Protein AF-A0A7C5EBU0-F1 (afdb_monomer_lite)

Foldseek 3Di:
DDDDPDDPDDLPNPDDDDDPPDDDQQRLLVVQLVSLVVVLVVLVVVLVVLVVVCVVVVDPVSVVVSVLCVQVSVLSSVLSVQLSVCSNVLFDFLFCLLVLLLLVLQQAPDWDDPFPQKIWDWDDDPLEIETRIAGADQHWDQGQVLVVCLVDVVVDVAQAEEEEGEDEDDPPDDQLDKDKDWADDAPDDCVSSCSNRVSCVVNVHTYMYIYGYFFPSRRSHHPADSSSVSSVVSNVVVSVCCVVRHDRVHYYYYYRGGTNRQDHNHNVSNDDDGHHDDDDDDPDDRGPDDPVD

Secondary structure (DSSP, 8-state):
-------S-SSTT--PPPPTT--SHHHHHHHHHHHHHHHHHHHHHHHHHHHHHHHHHT-HHHHHHHHHHHHHHHHHHHHHHHHHHHHHTT--BGGGHHHHHHHHHH--S-EEEEETTEEEEEEEETTEEEEEEEE--SSS----HHHHHHHHHHHS-EEEEEEEEEEEPPTTSPTT-EEEEES----S-HHHHHHHHHHHHHHT--EEEEEEEE-HHHHHSBPPHHHHHHHHHHHHHHHHHHHHH--TT-EEEEEE-S--TT--SSTTTS----PPPPP--TT----S--TT-

Sequence (293 aa):
GPRVRVREKGAGGVVGGPSPRADGEPAANLEMVLEGAIANHTLYRLARHYYLLAEKTKSYQLVMILQMQLPFLREYARAFAEATKTFAEGKPIGDGVGPLTAALLANTDRWREEVEDTVYAEVEFEGRKLLVIKAKGPGGRVGKPGELIRRLARKRKVSRIIMIDAAAKLEGERSGEVIEGVGAAIGGPPVDKYKIEEIATELGIPLDAVIVKESLVESITRMHRKIAEGARNAVEVVRRAILERTKPGDTVIVAGIGNTIGIGQRPDEIPKEFPPPPAPRKGAIESAALPIG

Radius of gyration: 20.36 Å; chains: 1; bounding box: 50×56×60 Å

Structure (mmCIF, N/CA/C/O backbone):
data_AF-A0A7C5EBU0-F1
#
_entry.id   AF-A0A7C5EBU0-F1
#
loop_
_atom_site.group_PDB
_atom_site.id
_atom_site.type_symbol
_atom_site.label_atom_id
_atom_site.label_alt_id
_atom_site.label_comp_id
_atom_site.label_asym_id
_atom_site.label_entity_id
_atom_site.label_seq_id
_atom_site.pdbx_PDB_ins_code
_atom_site.Cartn_x
_atom_site.Cartn_y
_atom_site.Cartn_z
_atom_site.occupancy
_atom_site.B_iso_or_equiv
_atom_site.auth_seq_id
_atom_site.auth_comp_id
_atom_site.auth_asym_id
_atom_site.auth_atom_id
_atom_site.pdbx_PDB_model_num
ATOM 1 N N . GLY A 1 1 ? 6.401 38.348 -16.972 1.00 23.86 1 GLY A N 1
ATOM 2 C CA . GLY A 1 1 ? 6.092 37.883 -18.342 1.00 23.86 1 GLY A CA 1
ATOM 3 C C . GLY A 1 1 ? 5.886 36.378 -18.310 1.00 23.86 1 GLY A C 1
ATOM 4 O O . GLY A 1 1 ? 6.551 35.743 -17.506 1.00 23.86 1 GLY A O 1
ATOM 5 N N . PRO A 1 2 ? 4.921 35.818 -19.047 1.00 28.92 2 PRO A N 1
ATOM 6 C CA . PRO A 1 2 ? 4.261 34.552 -18.710 1.00 28.92 2 PRO A CA 1
ATOM 7 C C . PRO A 1 2 ? 5.025 33.284 -19.157 1.00 28.92 2 PRO A C 1
ATOM 9 O O . PRO A 1 2 ? 5.712 33.318 -20.170 1.00 28.92 2 PRO A O 1
ATOM 12 N N . ARG A 1 3 ? 4.745 32.158 -18.461 1.00 20.80 3 ARG A N 1
ATOM 13 C CA . ARG A 1 3 ? 5.071 30.731 -18.762 1.00 20.80 3 ARG A CA 1
ATOM 14 C C . ARG A 1 3 ? 6.545 30.356 -18.505 1.00 20.80 3 ARG A C 1
ATOM 16 O O . ARG A 1 3 ? 7.442 31.025 -18.977 1.00 20.80 3 ARG A O 1
ATOM 23 N N . VAL A 1 4 ? 6.882 29.323 -17.724 1.00 23.70 4 VAL A N 1
ATOM 24 C CA . VAL A 1 4 ? 6.480 27.909 -17.849 1.00 23.70 4 VAL A CA 1
ATOM 25 C C . VAL A 1 4 ? 6.470 27.237 -16.458 1.00 23.70 4 VAL A C 1
ATOM 27 O O . VAL A 1 4 ? 7.520 26.967 -15.888 1.00 23.70 4 VAL A O 1
ATOM 30 N N . ARG A 1 5 ? 5.279 26.927 -15.918 1.00 23.12 5 ARG A N 1
ATOM 31 C CA . ARG A 1 5 ? 5.088 25.903 -14.870 1.00 23.12 5 ARG A CA 1
ATOM 32 C C . ARG A 1 5 ? 4.866 24.566 -15.570 1.00 23.12 5 ARG A C 1
ATOM 34 O O . ARG A 1 5 ? 3.749 24.278 -15.988 1.00 23.12 5 ARG A O 1
ATOM 41 N N . VAL A 1 6 ? 5.918 23.774 -15.748 1.00 26.36 6 VAL A N 1
ATOM 42 C CA . VAL A 1 6 ? 5.812 22.391 -16.234 1.00 26.36 6 VAL A CA 1
ATOM 43 C C . VAL A 1 6 ? 6.881 21.562 -15.533 1.00 26.36 6 VAL A C 1
ATOM 45 O O . VAL A 1 6 ? 8.018 21.562 -15.987 1.00 26.36 6 VAL A O 1
ATOM 48 N N . ARG A 1 7 ? 6.511 20.882 -14.437 1.00 22.64 7 ARG A N 1
ATOM 49 C CA . ARG A 1 7 ? 6.966 19.522 -14.052 1.00 22.64 7 ARG A CA 1
ATOM 50 C C . ARG A 1 7 ? 6.497 19.114 -12.638 1.00 22.64 7 ARG A C 1
ATOM 52 O O . ARG A 1 7 ? 7.239 18.526 -11.877 1.00 22.64 7 ARG A O 1
ATOM 59 N N . GLU A 1 8 ? 5.227 19.358 -12.316 1.00 24.62 8 GLU A N 1
ATOM 60 C CA . GLU A 1 8 ? 4.523 18.728 -11.173 1.00 24.62 8 GLU A CA 1
ATOM 61 C C . GLU A 1 8 ? 3.426 17.759 -11.662 1.00 24.62 8 GLU A C 1
ATOM 63 O O . GLU A 1 8 ? 2.434 17.501 -10.995 1.00 24.62 8 GLU A O 1
ATOM 68 N N . LYS A 1 9 ? 3.578 17.220 -12.878 1.00 25.55 9 LYS A N 1
ATOM 69 C CA . LYS A 1 9 ? 2.625 16.286 -13.502 1.00 25.55 9 LYS A CA 1
ATOM 70 C C . LYS A 1 9 ? 3.310 14.983 -13.916 1.00 25.55 9 LYS A C 1
ATOM 72 O O . LYS A 1 9 ? 3.293 14.611 -15.086 1.00 25.55 9 LYS A O 1
ATOM 77 N N . GLY A 1 10 ? 3.963 14.323 -12.963 1.00 22.59 10 GLY A N 1
ATOM 78 C CA . GLY A 1 10 ? 4.347 12.919 -13.095 1.00 22.59 10 GLY A CA 1
ATOM 79 C C . GLY A 1 10 ? 3.182 12.050 -12.627 1.00 22.59 10 GLY A C 1
ATOM 80 O O . GLY A 1 10 ? 2.769 12.169 -11.482 1.00 22.59 10 GLY A O 1
ATOM 81 N N . ALA A 1 11 ? 2.629 11.239 -13.528 1.00 28.72 11 ALA A N 1
ATOM 82 C CA . ALA A 1 11 ? 1.525 10.287 -13.335 1.00 28.72 11 ALA A CA 1
ATOM 83 C C . ALA A 1 11 ? 0.117 10.852 -13.020 1.00 28.72 11 ALA A C 1
ATOM 85 O O . ALA A 1 11 ? -0.820 10.468 -13.703 1.00 28.72 11 ALA A O 1
ATOM 86 N N . GLY A 1 12 ? -0.065 11.818 -12.114 1.00 25.34 12 GLY A N 1
ATOM 87 C CA . GLY A 1 12 ? -1.412 12.255 -11.674 1.00 25.34 12 GLY A CA 1
ATOM 88 C C . GLY A 1 12 ? -2.123 13.328 -12.522 1.00 25.34 12 GLY A C 1
ATOM 89 O O . GLY A 1 12 ? -3.057 13.967 -12.048 1.00 25.34 12 GLY A O 1
ATOM 90 N N . GLY A 1 13 ? -1.643 13.635 -13.733 1.00 23.48 13 GLY A N 1
ATOM 91 C CA . GLY A 1 13 ? -2.004 14.877 -14.440 1.00 23.48 13 GLY A CA 1
ATOM 92 C C . GLY A 1 13 ? -2.578 14.745 -15.852 1.00 23.48 13 GLY A C 1
ATOM 93 O O . GLY A 1 13 ? -2.741 15.783 -16.506 1.00 23.48 13 GLY A O 1
ATOM 94 N N . VAL A 1 14 ? -2.831 13.523 -16.334 1.00 27.08 14 VAL A N 1
ATOM 95 C CA . VAL A 1 14 ? -3.278 13.235 -17.713 1.00 27.08 14 VAL A CA 1
ATOM 96 C C . VAL A 1 14 ? -4.530 12.351 -17.712 1.00 27.08 14 VAL A C 1
ATOM 98 O O . VAL A 1 14 ? -4.579 11.345 -18.401 1.00 27.08 14 VAL A O 1
ATOM 101 N N . VAL A 1 15 ? -5.561 12.728 -16.959 1.00 32.25 15 VAL A N 1
ATOM 102 C CA . VAL A 1 15 ? -6.919 12.218 -17.189 1.00 32.25 15 VAL A CA 1
ATOM 103 C C . VAL A 1 15 ? -7.864 13.413 -17.080 1.00 32.25 15 VAL A C 1
ATOM 105 O O . VAL A 1 15 ? -8.168 13.908 -15.999 1.00 32.25 15 VAL A O 1
ATOM 108 N N . GLY A 1 16 ? -8.246 13.968 -18.233 1.00 27.83 16 GLY A N 1
ATOM 109 C CA . GLY A 1 16 ? -9.514 14.688 -18.317 1.00 27.83 16 GLY A CA 1
ATOM 110 C C . GLY A 1 16 ? -10.616 13.668 -18.053 1.00 27.83 16 GLY A C 1
ATOM 111 O O . GLY A 1 16 ? -10.507 12.552 -18.555 1.00 27.83 16 GLY A O 1
ATOM 112 N N . GLY A 1 17 ? -11.585 14.043 -17.215 1.00 26.97 17 GLY A N 1
ATOM 113 C CA . GLY A 1 17 ? -12.530 13.142 -16.550 1.00 26.97 17 GLY A CA 1
ATOM 114 C C . GLY A 1 17 ? -13.234 12.106 -17.440 1.00 26.97 17 GLY A C 1
ATOM 115 O O . GLY A 1 17 ? -13.275 12.247 -18.666 1.00 26.97 17 GLY A O 1
ATOM 116 N N . PRO A 1 18 ? -13.788 11.051 -16.817 1.00 37.19 18 P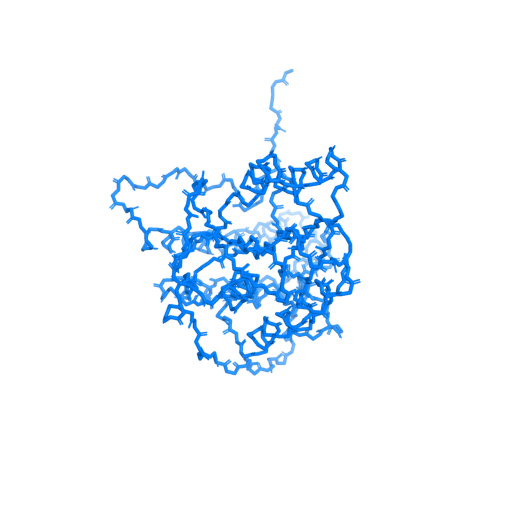RO A N 1
ATOM 117 C CA . PRO A 1 18 ? -14.292 9.883 -17.520 1.00 37.19 18 PRO A CA 1
ATOM 118 C C . PRO A 1 18 ? -15.430 10.213 -18.490 1.00 37.19 18 PRO A C 1
ATOM 120 O O . PRO A 1 18 ? -16.194 11.167 -18.332 1.00 37.19 18 PRO A O 1
ATOM 123 N N . SER A 1 19 ? -15.538 9.359 -19.508 1.00 32.09 19 SER A N 1
ATOM 124 C CA . SER A 1 19 ? -16.707 9.251 -20.378 1.00 32.09 19 SER A CA 1
ATOM 125 C C . SER A 1 19 ? -17.992 9.150 -19.529 1.00 32.09 19 SER A C 1
ATOM 127 O O . SER A 1 19 ? -18.025 8.309 -18.631 1.00 32.09 19 SER A O 1
ATOM 129 N N . PRO A 1 20 ? -19.067 9.914 -19.818 1.00 34.38 20 PRO A N 1
ATOM 130 C CA . PRO A 1 20 ? -20.297 9.997 -19.005 1.00 34.38 20 PRO A CA 1
ATOM 131 C C . PRO A 1 20 ? -21.141 8.710 -18.851 1.00 34.38 20 PRO A C 1
ATOM 133 O O . PRO A 1 20 ? -22.323 8.803 -18.534 1.00 34.38 20 PRO A O 1
ATOM 136 N N . ARG A 1 21 ? -20.616 7.522 -19.182 1.00 34.62 21 ARG A N 1
ATOM 137 C CA . ARG A 1 21 ? -21.394 6.270 -19.299 1.00 34.62 21 ARG A CA 1
ATOM 138 C C . ARG A 1 21 ? -20.832 5.063 -18.551 1.00 34.62 21 ARG A C 1
ATOM 140 O O . ARG A 1 21 ? -21.420 3.990 -18.651 1.00 34.62 21 ARG A O 1
ATOM 147 N N . ALA A 1 22 ? -19.716 5.199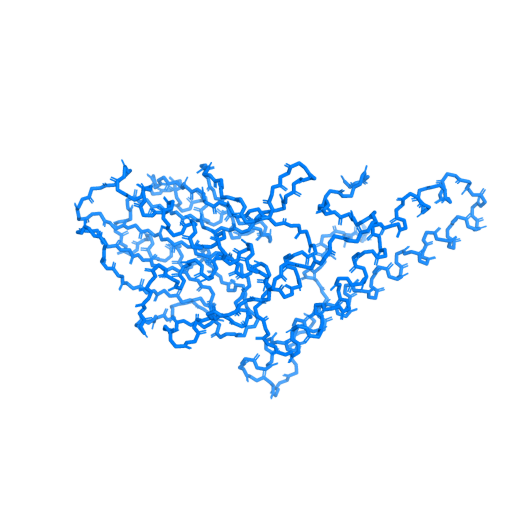 -17.846 1.00 42.59 22 ALA A N 1
ATOM 148 C CA . ALA A 1 22 ? -19.153 4.104 -17.070 1.00 42.59 22 ALA A CA 1
ATOM 149 C C . ALA A 1 22 ? -19.164 4.513 -15.594 1.00 42.59 22 ALA A C 1
ATOM 151 O O . ALA A 1 22 ? -18.249 5.184 -15.137 1.00 42.59 22 ALA A O 1
ATOM 152 N N . ASP A 1 23 ? -20.215 4.125 -14.876 1.00 61.00 23 ASP A N 1
ATOM 153 C CA . ASP A 1 23 ? -20.274 4.211 -13.417 1.00 61.00 23 ASP A CA 1
ATOM 154 C C . ASP A 1 23 ? -19.981 2.820 -12.824 1.00 61.00 23 ASP A C 1
ATOM 156 O O . ASP A 1 23 ? -20.389 1.796 -13.382 1.00 61.00 23 ASP A O 1
ATOM 160 N N . GLY A 1 24 ? -19.278 2.764 -11.688 1.00 81.81 24 GLY A N 1
ATOM 161 C CA . GLY A 1 24 ? -19.028 1.525 -10.931 1.00 81.81 24 GLY A CA 1
ATOM 162 C C . GLY A 1 24 ? -17.663 0.859 -11.164 1.00 81.81 24 GLY A C 1
ATOM 163 O O . GLY A 1 24 ? -16.738 1.452 -11.713 1.00 81.81 24 GLY A O 1
ATOM 164 N N . GLU A 1 25 ? -17.519 -0.390 -10.705 1.00 86.94 25 GLU A N 1
ATOM 165 C CA . GLU A 1 25 ? -16.234 -1.119 -10.687 1.00 86.94 25 GLU A CA 1
ATOM 166 C C . GLU A 1 25 ? -15.554 -1.261 -12.068 1.00 86.94 25 GLU A C 1
ATOM 168 O O . GLU A 1 25 ? -14.342 -1.052 -12.149 1.00 86.94 25 GLU A O 1
ATOM 173 N N . PRO A 1 26 ? -16.273 -1.552 -13.177 1.00 88.00 26 PRO A N 1
ATOM 174 C CA . PRO A 1 26 ? -15.648 -1.653 -14.499 1.00 88.00 26 PRO A CA 1
ATOM 175 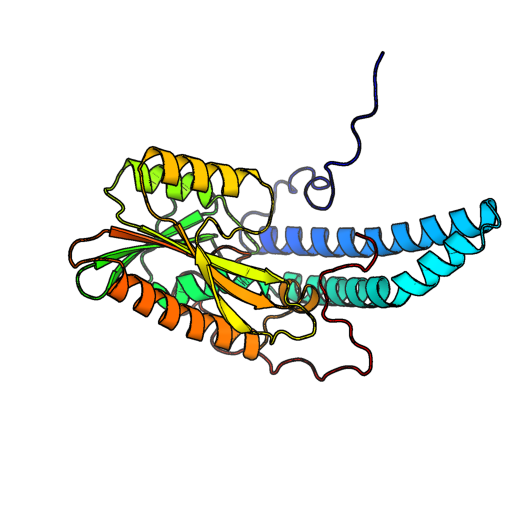C C . PRO A 1 26 ? -15.049 -0.331 -14.990 1.00 88.00 26 PRO A C 1
ATOM 177 O O . PRO A 1 26 ? -14.054 -0.340 -15.712 1.00 88.00 26 PRO A O 1
ATOM 180 N N . ALA A 1 27 ? -15.642 0.799 -14.601 1.00 87.38 27 ALA A N 1
ATOM 181 C CA . ALA A 1 27 ? -15.150 2.123 -14.959 1.00 87.38 27 ALA A CA 1
ATOM 182 C C . ALA A 1 27 ? -13.832 2.439 -14.250 1.00 87.38 27 ALA A C 1
ATOM 184 O O . ALA A 1 27 ? -12.868 2.834 -14.902 1.00 87.38 27 ALA A O 1
ATOM 185 N N . ALA A 1 28 ? -13.782 2.174 -12.940 1.00 87.81 28 ALA A N 1
ATOM 186 C CA . ALA A 1 28 ? -12.578 2.328 -12.130 1.00 87.81 28 ALA A CA 1
ATOM 187 C C . ALA A 1 28 ? -11.428 1.454 -12.664 1.00 87.81 28 ALA A C 1
ATOM 189 O O . ALA A 1 28 ? -10.294 1.904 -12.811 1.00 87.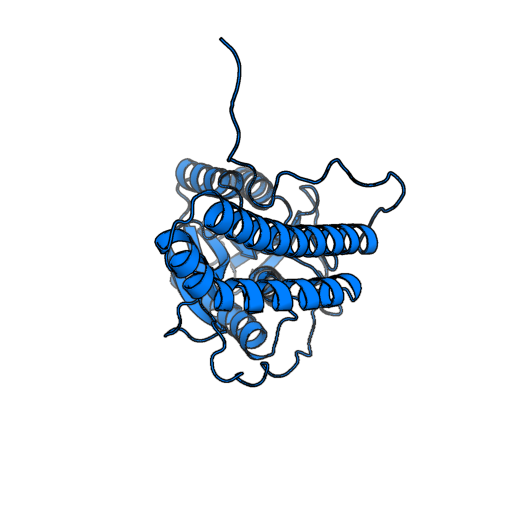81 28 ALA A O 1
ATOM 190 N N . ASN A 1 29 ? -11.727 0.212 -13.057 1.00 91.25 29 ASN A N 1
ATOM 191 C CA . ASN A 1 29 ? -10.721 -0.671 -13.647 1.00 91.25 29 ASN A CA 1
ATOM 192 C C . ASN A 1 29 ? -10.253 -0.182 -15.027 1.00 91.25 29 ASN A C 1
ATOM 194 O O . ASN A 1 29 ? -9.066 -0.266 -15.336 1.00 91.25 29 ASN A O 1
ATOM 198 N N . LEU A 1 30 ? -11.157 0.347 -15.860 1.00 91.12 30 LEU A N 1
ATOM 199 C CA . LEU A 1 30 ? -10.801 0.908 -17.166 1.00 91.12 30 LEU A CA 1
ATOM 200 C C . LEU A 1 30 ? -9.886 2.132 -17.033 1.00 91.12 30 LEU A C 1
ATOM 202 O O . LEU A 1 30 ? -8.954 2.276 -17.826 1.00 91.12 30 LEU A O 1
ATOM 206 N N . GLU A 1 31 ? -10.119 2.984 -16.036 1.00 89.06 31 GLU A N 1
ATOM 207 C CA . GLU A 1 31 ? -9.237 4.110 -15.719 1.00 89.06 31 GLU A CA 1
ATOM 208 C C . GLU A 1 31 ? -7.813 3.622 -15.428 1.00 89.06 31 GLU A C 1
ATOM 210 O O . GLU A 1 31 ? -6.872 4.062 -16.088 1.00 89.06 31 GLU A O 1
ATOM 215 N N . MET A 1 32 ? -7.659 2.601 -14.580 1.00 90.56 32 MET A N 1
ATOM 216 C CA . MET A 1 32 ? -6.351 1.991 -14.320 1.00 90.56 32 MET A CA 1
ATOM 217 C C . MET A 1 32 ? -5.699 1.390 -15.575 1.00 90.56 32 MET A C 1
ATOM 219 O O . MET A 1 32 ? -4.488 1.519 -15.776 1.00 90.56 32 MET A O 1
ATOM 223 N N . VAL A 1 33 ? -6.472 0.738 -16.455 1.00 93.50 33 VAL A N 1
ATOM 224 C CA . VAL A 1 33 ? -5.954 0.225 -17.740 1.00 93.50 33 VAL A CA 1
ATOM 225 C C . VAL A 1 33 ? -5.389 1.368 -18.586 1.00 93.50 33 VAL A C 1
ATOM 227 O O . VAL A 1 33 ? -4.300 1.236 -19.154 1.00 93.50 33 VAL A O 1
ATOM 230 N N . LEU A 1 34 ? -6.101 2.495 -18.666 1.00 92.62 34 LEU A N 1
ATOM 231 C CA . LEU A 1 34 ? -5.643 3.677 -19.394 1.00 92.62 34 LEU A CA 1
ATOM 232 C C . LEU A 1 34 ? -4.385 4.272 -18.756 1.00 92.62 34 LEU A C 1
ATOM 234 O O . LEU A 1 34 ? -3.430 4.565 -19.477 1.00 92.62 34 LEU A O 1
ATOM 238 N N . GLU A 1 35 ? -4.337 4.387 -17.429 1.00 89.12 35 GLU A N 1
ATOM 239 C CA . GLU A 1 35 ? -3.157 4.858 -16.699 1.00 89.12 35 GLU A CA 1
ATOM 240 C C . GLU A 1 35 ? -1.928 3.986 -16.976 1.00 89.12 35 GLU A C 1
ATOM 242 O O . GLU A 1 35 ? -0.872 4.503 -17.353 1.00 89.12 35 GLU A O 1
ATOM 247 N N . GLY A 1 36 ? -2.067 2.659 -16.890 1.00 90.06 36 GLY A N 1
ATOM 248 C CA . GLY A 1 36 ? -0.989 1.719 -17.198 1.00 90.06 36 GLY A CA 1
ATOM 249 C C . GLY A 1 36 ? -0.514 1.821 -18.652 1.00 90.06 36 GLY A C 1
ATOM 250 O O . GLY A 1 36 ? 0.692 1.813 -18.923 1.00 90.06 36 GLY A O 1
ATOM 251 N N . ALA A 1 37 ? -1.438 1.985 -19.604 1.00 92.19 37 ALA A N 1
ATOM 252 C CA . ALA A 1 37 ? -1.105 2.163 -21.017 1.00 92.19 37 ALA A CA 1
ATOM 253 C C . ALA A 1 37 ? -0.369 3.491 -21.277 1.00 92.19 37 ALA A C 1
ATOM 255 O O . ALA A 1 37 ? 0.627 3.518 -22.009 1.00 92.19 37 ALA A O 1
ATOM 256 N N . ILE A 1 38 ? -0.815 4.585 -20.652 1.00 92.25 38 ILE A N 1
ATOM 257 C CA . ILE A 1 38 ? -0.176 5.905 -20.736 1.00 92.25 38 ILE A CA 1
ATOM 258 C C . ILE A 1 38 ? 1.219 5.869 -20.107 1.00 92.25 38 ILE A C 1
ATOM 260 O O . ILE A 1 38 ? 2.166 6.404 -20.696 1.00 92.25 38 ILE A O 1
ATOM 264 N N . ALA A 1 39 ? 1.377 5.223 -18.950 1.00 89.19 39 ALA A N 1
ATOM 265 C CA . ALA A 1 39 ? 2.666 5.052 -18.289 1.00 89.19 39 ALA A CA 1
ATOM 266 C C . ALA A 1 39 ? 3.645 4.282 -19.188 1.00 89.19 39 ALA A C 1
ATOM 268 O O . ALA A 1 39 ? 4.750 4.762 -19.459 1.00 89.19 39 ALA A O 1
ATOM 269 N N . ASN A 1 40 ? 3.209 3.158 -19.766 1.00 89.56 40 ASN A N 1
ATOM 270 C CA . ASN A 1 40 ? 4.026 2.377 -20.694 1.00 89.56 40 ASN A CA 1
ATOM 271 C C . ASN A 1 40 ? 4.409 3.177 -21.956 1.00 89.56 40 ASN A C 1
ATOM 273 O O . ASN A 1 40 ? 5.569 3.198 -22.378 1.00 89.56 40 ASN A O 1
ATOM 277 N N . HIS A 1 41 ? 3.458 3.911 -22.542 1.00 91.62 41 HIS A N 1
ATOM 278 C CA . HIS A 1 41 ? 3.736 4.778 -23.688 1.00 91.62 41 HIS A CA 1
ATOM 279 C C . HIS A 1 41 ? 4.712 5.914 -23.334 1.00 91.62 41 HIS A C 1
ATOM 281 O O . HIS A 1 41 ? 5.556 6.301 -24.148 1.00 91.62 41 HIS A O 1
ATOM 287 N N . THR A 1 42 ? 4.643 6.429 -22.107 1.00 90.38 42 THR A N 1
ATOM 288 C CA . THR A 1 42 ? 5.568 7.450 -21.604 1.00 90.38 42 THR A CA 1
ATOM 289 C C . THR A 1 42 ? 6.995 6.913 -21.514 1.00 90.38 42 THR A C 1
ATOM 291 O O . THR A 1 42 ? 7.915 7.612 -21.942 1.00 90.38 42 THR A O 1
ATOM 294 N N . LEU A 1 43 ? 7.193 5.664 -21.073 1.00 89.31 43 LEU A N 1
ATOM 295 C CA . LEU A 1 43 ? 8.512 5.015 -21.076 1.00 89.31 43 LEU A CA 1
ATOM 296 C C . LEU A 1 43 ? 9.096 4.917 -22.491 1.00 89.31 43 LEU A C 1
ATOM 298 O O . LEU A 1 43 ? 10.254 5.279 -22.710 1.00 89.31 43 LEU A O 1
ATOM 302 N N . TYR A 1 44 ? 8.283 4.514 -23.474 1.00 90.88 44 TYR A N 1
ATOM 303 C CA . TYR A 1 44 ? 8.690 4.509 -24.884 1.00 90.88 44 TYR A CA 1
ATOM 304 C C . TYR A 1 44 ? 9.104 5.908 -25.364 1.00 90.88 44 TYR A C 1
ATOM 306 O O . TYR A 1 44 ? 10.168 6.076 -25.969 1.00 90.88 44 TYR A O 1
ATOM 314 N N . ARG A 1 45 ? 8.288 6.931 -25.075 1.00 93.31 45 ARG A N 1
ATOM 315 C CA . ARG A 1 45 ? 8.586 8.319 -25.457 1.00 93.31 45 ARG A CA 1
ATOM 316 C C . ARG A 1 45 ? 9.882 8.814 -24.824 1.00 93.31 45 ARG A C 1
ATOM 318 O O . ARG A 1 45 ? 10.642 9.499 -25.505 1.00 93.31 45 ARG A O 1
ATOM 325 N N . LEU A 1 46 ? 10.139 8.463 -23.564 1.00 90.25 46 LEU A N 1
ATOM 326 C CA . LEU A 1 46 ? 11.348 8.844 -22.839 1.00 90.25 46 LEU A CA 1
ATOM 327 C C . LEU A 1 46 ? 12.595 8.196 -23.452 1.00 90.25 46 LEU A C 1
ATOM 329 O O . LEU A 1 46 ? 13.550 8.901 -23.777 1.00 90.25 46 LEU A O 1
ATOM 333 N N . ALA A 1 47 ? 12.559 6.882 -23.693 1.00 90.81 47 ALA A N 1
ATOM 334 C CA . ALA A 1 47 ? 13.655 6.159 -24.337 1.00 90.81 47 ALA A CA 1
ATOM 335 C C . ALA A 1 47 ? 13.963 6.730 -25.732 1.00 90.81 47 ALA A C 1
ATOM 337 O O . ALA A 1 47 ? 15.114 7.035 -26.052 1.00 90.81 47 ALA A O 1
ATOM 338 N N . ARG A 1 48 ? 12.920 6.958 -26.544 1.00 93.50 48 ARG A N 1
ATOM 339 C CA . ARG A 1 48 ? 13.055 7.563 -27.876 1.00 93.50 48 ARG A CA 1
ATOM 340 C C . ARG A 1 48 ? 13.601 8.988 -27.809 1.00 93.50 48 ARG A C 1
ATOM 342 O O . ARG A 1 48 ? 14.417 9.362 -28.647 1.00 93.50 48 ARG A O 1
ATOM 349 N N . HIS A 1 49 ? 13.154 9.788 -26.842 1.00 92.50 49 HIS A N 1
ATOM 350 C CA . HIS A 1 49 ? 13.630 11.156 -26.661 1.00 92.50 49 HIS A CA 1
ATOM 351 C C . HIS A 1 49 ? 15.139 11.192 -26.405 1.00 92.50 49 HIS A C 1
ATOM 353 O O . HIS A 1 49 ? 15.847 11.889 -27.130 1.00 92.50 49 HIS A O 1
ATOM 359 N N . TYR A 1 50 ? 15.631 10.417 -25.434 1.00 90.81 50 TYR A N 1
ATOM 360 C CA . TYR A 1 50 ? 17.059 10.385 -25.115 1.00 90.81 50 TYR A CA 1
ATOM 361 C C . TYR A 1 50 ? 17.904 9.815 -26.252 1.00 90.81 50 TYR A C 1
ATOM 363 O O . TYR A 1 50 ? 18.978 10.346 -26.521 1.00 90.81 50 TYR A O 1
ATOM 371 N N . TYR A 1 51 ? 17.399 8.810 -26.971 1.00 93.25 51 TYR A N 1
ATOM 372 C CA . TYR A 1 51 ? 18.061 8.287 -28.166 1.00 93.25 51 TYR A CA 1
ATOM 373 C C . TYR A 1 51 ? 18.264 9.375 -29.234 1.00 93.25 51 TYR A C 1
ATOM 375 O O . TYR A 1 51 ? 19.391 9.639 -29.650 1.00 93.25 51 TYR A O 1
ATOM 383 N N . LEU A 1 52 ? 17.188 10.069 -29.622 1.00 95.81 52 LEU A N 1
ATOM 384 C CA . LEU A 1 52 ? 17.254 11.136 -30.627 1.00 95.81 52 LEU A CA 1
ATOM 385 C C . LEU A 1 52 ? 18.090 12.332 -30.147 1.00 95.81 52 LEU A C 1
ATOM 387 O O . LEU A 1 52 ? 18.759 12.986 -30.946 1.00 95.81 52 LEU A O 1
ATOM 391 N N . LEU A 1 53 ? 18.050 12.645 -28.848 1.00 95.00 53 LEU A N 1
ATOM 392 C CA . LEU A 1 53 ? 18.857 13.713 -28.261 1.00 95.00 53 LEU A CA 1
ATOM 393 C C . LEU A 1 53 ? 20.353 13.381 -28.323 1.00 95.00 53 LEU A C 1
ATOM 395 O O . LEU A 1 53 ? 21.152 14.242 -28.700 1.00 95.00 53 LEU A O 1
ATOM 399 N N . ALA A 1 54 ? 20.726 12.139 -28.011 1.00 94.69 54 ALA A N 1
ATOM 400 C CA . ALA A 1 54 ? 22.099 11.659 -28.120 1.00 94.69 54 ALA A CA 1
ATOM 401 C C . ALA A 1 54 ? 22.592 11.699 -29.575 1.00 94.69 54 ALA A C 1
ATOM 403 O O . ALA A 1 54 ? 23.696 12.168 -29.847 1.00 94.69 54 ALA A O 1
ATOM 404 N N . GLU A 1 55 ? 21.746 11.297 -30.528 1.00 94.44 55 GLU A N 1
ATOM 405 C CA . GLU A 1 55 ? 22.078 11.310 -31.955 1.00 94.44 55 GLU A CA 1
ATOM 406 C C . GLU A 1 55 ? 22.302 12.728 -32.504 1.00 94.44 55 GLU A C 1
ATOM 408 O O . GLU A 1 55 ? 23.232 12.946 -33.287 1.00 94.44 55 GLU A O 1
ATOM 413 N N . LYS A 1 56 ? 21.470 13.694 -32.091 1.00 96.81 56 LYS A N 1
ATOM 414 C CA . LYS A 1 56 ? 21.561 15.097 -32.529 1.00 96.81 56 LYS A CA 1
ATOM 415 C C . LYS A 1 56 ? 22.755 15.825 -31.934 1.00 96.81 56 LYS A C 1
ATOM 417 O O . LYS A 1 56 ? 23.419 16.579 -32.633 1.00 96.81 56 LYS A O 1
ATOM 422 N N . THR A 1 57 ? 23.013 15.615 -30.647 1.00 96.44 57 THR A N 1
ATOM 423 C CA . THR A 1 57 ? 24.125 16.274 -29.944 1.00 96.44 57 THR A CA 1
ATOM 424 C C . THR A 1 57 ? 25.458 15.566 -30.159 1.00 96.44 57 THR A C 1
ATOM 426 O O . THR A 1 57 ? 26.492 16.111 -29.788 1.00 96.44 57 THR A O 1
ATOM 429 N N . LYS A 1 58 ? 25.440 14.347 -30.722 1.00 94.75 58 LYS A N 1
ATOM 430 C CA . LYS A 1 58 ? 26.598 13.443 -30.791 1.00 94.75 58 LYS A CA 1
ATOM 431 C C . LYS A 1 58 ? 27.247 13.228 -29.412 1.00 94.75 58 LYS A C 1
ATOM 433 O O . LYS A 1 58 ? 28.437 12.944 -29.320 1.00 94.75 58 LYS A O 1
ATOM 438 N N . SER A 1 59 ? 26.466 13.355 -28.332 1.00 94.94 59 SER A N 1
ATOM 439 C CA . SER A 1 59 ? 26.950 13.188 -26.962 1.00 94.94 59 SER A CA 1
ATOM 440 C C . SER A 1 59 ? 27.005 11.712 -26.592 1.00 94.94 59 SER A C 1
ATOM 442 O O . SER A 1 59 ? 25.981 11.055 -26.393 1.00 94.94 59 SER A O 1
ATOM 444 N N . TYR A 1 60 ? 28.225 11.206 -26.442 1.00 92.69 60 TYR A N 1
ATOM 445 C CA . TYR A 1 60 ? 28.483 9.856 -25.957 1.00 92.69 60 TYR A CA 1
ATOM 446 C C . TYR A 1 60 ? 27.942 9.632 -24.534 1.00 92.69 60 TYR A C 1
ATOM 448 O O . TYR A 1 60 ? 27.399 8.571 -24.240 1.00 92.69 60 TYR A O 1
ATOM 456 N N . GLN A 1 61 ? 27.992 10.650 -23.668 1.00 94.25 61 GLN A N 1
ATOM 457 C CA . GLN A 1 61 ? 27.475 10.564 -22.298 1.00 94.25 61 GLN A CA 1
ATOM 458 C C . GLN A 1 61 ? 25.967 10.283 -22.271 1.00 94.25 61 GLN A C 1
ATOM 460 O O . GLN A 1 61 ? 25.506 9.490 -21.452 1.00 94.25 61 GLN A O 1
ATOM 465 N N . LEU A 1 62 ? 25.193 10.872 -23.190 1.00 91.88 62 LEU A N 1
ATOM 466 C CA . LEU A 1 62 ? 23.761 10.580 -23.299 1.00 91.88 62 LEU A CA 1
ATOM 467 C C . LEU A 1 62 ? 23.497 9.138 -23.750 1.00 91.88 62 LEU A C 1
ATOM 469 O O . LEU A 1 62 ? 22.557 8.513 -23.259 1.00 91.88 62 LEU A O 1
ATOM 473 N N . VAL A 1 63 ? 24.337 8.591 -24.635 1.00 92.06 63 VAL A N 1
ATOM 474 C CA . VAL A 1 63 ? 24.268 7.173 -25.026 1.00 92.06 63 VAL A CA 1
ATOM 475 C C . VAL A 1 63 ? 24.561 6.273 -23.826 1.00 92.06 63 VAL A C 1
ATOM 477 O O . VAL A 1 63 ? 23.810 5.330 -23.587 1.00 92.06 63 VAL A O 1
ATOM 480 N N . MET A 1 64 ? 25.596 6.589 -23.039 1.00 92.31 64 MET A N 1
ATOM 481 C CA . MET A 1 64 ? 25.930 5.839 -21.823 1.00 92.31 64 MET A CA 1
ATOM 482 C C . MET A 1 64 ? 24.778 5.849 -20.814 1.00 92.31 64 MET A C 1
ATOM 484 O O . MET A 1 64 ? 24.385 4.789 -20.332 1.00 92.31 64 MET A O 1
ATOM 488 N N . ILE A 1 65 ? 24.193 7.019 -20.531 1.00 89.31 65 ILE A N 1
ATOM 489 C CA . ILE A 1 65 ? 23.043 7.138 -19.621 1.00 89.31 65 ILE A CA 1
ATOM 490 C C . ILE A 1 65 ? 21.879 6.285 -20.129 1.00 89.31 65 ILE A C 1
ATOM 492 O O . ILE A 1 65 ? 21.308 5.508 -19.366 1.00 89.31 65 ILE A O 1
ATOM 496 N N . LEU A 1 66 ? 21.549 6.374 -21.421 1.00 89.88 66 LEU A N 1
ATOM 497 C CA . LEU A 1 66 ? 20.477 5.573 -22.006 1.00 89.88 66 LEU A CA 1
ATOM 498 C C . LEU A 1 66 ? 20.761 4.068 -21.875 1.00 89.88 66 LEU A C 1
ATOM 500 O O . LEU A 1 66 ? 19.875 3.318 -21.472 1.00 89.88 66 LEU A O 1
ATOM 504 N N . GLN A 1 67 ? 21.990 3.627 -22.156 1.00 91.00 67 GLN A N 1
ATOM 505 C CA . GLN A 1 67 ? 22.406 2.230 -22.014 1.00 91.00 67 GLN A CA 1
ATOM 506 C C . GLN A 1 67 ? 22.282 1.734 -20.566 1.00 91.00 67 GLN A C 1
ATOM 508 O O . GLN A 1 67 ? 21.796 0.625 -20.349 1.00 91.00 67 GLN A O 1
ATOM 513 N N . MET A 1 68 ? 22.673 2.550 -19.584 1.00 90.31 68 MET A N 1
ATOM 514 C CA . MET A 1 68 ? 22.562 2.219 -18.158 1.00 90.31 68 MET A CA 1
ATOM 515 C C . MET A 1 68 ? 21.105 2.144 -17.681 1.00 90.31 68 MET A C 1
ATOM 517 O O . MET A 1 68 ? 20.784 1.325 -16.826 1.00 90.31 68 MET A O 1
ATOM 521 N N . GLN A 1 69 ? 20.217 2.973 -18.237 1.00 87.50 69 GLN A N 1
ATOM 522 C CA . GLN A 1 69 ? 18.798 3.025 -17.862 1.00 87.50 69 GLN A CA 1
ATOM 523 C C . GLN A 1 69 ? 17.930 1.995 -18.603 1.00 87.50 69 GLN A C 1
ATOM 525 O O . GLN A 1 69 ? 16.859 1.623 -18.123 1.00 87.50 69 GLN A O 1
ATOM 530 N N . LEU A 1 70 ? 18.377 1.507 -19.765 1.00 88.25 70 LEU A N 1
ATOM 531 C CA . LEU A 1 70 ? 17.619 0.582 -20.613 1.00 88.25 70 LEU A CA 1
ATOM 532 C C . LEU A 1 70 ? 17.089 -0.664 -19.879 1.00 88.25 70 LEU A C 1
ATOM 534 O O . LEU A 1 70 ? 15.938 -1.027 -20.130 1.00 88.25 70 LEU A O 1
ATOM 538 N N . PRO A 1 71 ? 17.864 -1.334 -19.001 1.00 87.00 71 PRO A N 1
ATOM 539 C CA . PRO A 1 71 ? 17.372 -2.479 -18.237 1.00 87.00 71 PRO A CA 1
ATOM 540 C C . PRO A 1 71 ? 16.147 -2.140 -17.377 1.00 87.00 71 PRO A C 1
ATOM 542 O O . PRO A 1 71 ? 15.138 -2.836 -17.469 1.00 87.00 71 PRO A O 1
ATOM 545 N N . PHE A 1 72 ? 16.193 -1.028 -16.637 1.00 85.69 72 PHE A N 1
ATOM 546 C CA . PHE A 1 72 ? 15.094 -0.555 -15.787 1.00 85.69 72 PHE A CA 1
ATOM 547 C C . PHE A 1 72 ? 13.857 -0.200 -16.619 1.00 85.69 72 PHE A C 1
ATOM 549 O O . PHE A 1 72 ? 12.759 -0.679 -16.348 1.00 85.69 72 PHE A O 1
ATOM 556 N N . LEU A 1 73 ? 14.040 0.571 -17.700 1.00 87.12 73 LEU A N 1
ATOM 557 C CA . LEU A 1 73 ? 12.944 0.962 -18.595 1.00 87.12 73 LEU A CA 1
ATOM 558 C C . LEU A 1 73 ? 12.249 -0.253 -19.220 1.00 87.12 73 LEU A C 1
ATOM 560 O O . LEU A 1 73 ? 11.027 -0.260 -19.360 1.00 87.12 73 LEU A O 1
ATOM 564 N N . ARG A 1 74 ? 13.015 -1.284 -19.600 1.00 87.56 74 ARG A N 1
ATOM 565 C CA . ARG A 1 74 ? 12.468 -2.530 -20.154 1.00 87.56 74 ARG A CA 1
ATOM 566 C C . ARG A 1 74 ? 11.667 -3.308 -19.121 1.00 87.56 74 ARG A C 1
ATOM 568 O O . ARG A 1 74 ? 10.634 -3.868 -19.486 1.00 87.56 74 ARG A O 1
ATOM 575 N N . GLU A 1 75 ? 12.137 -3.362 -17.880 1.00 86.19 75 GLU A N 1
ATOM 576 C CA . GLU A 1 75 ? 11.427 -4.061 -16.812 1.00 86.19 75 GLU A CA 1
ATOM 577 C C . GLU A 1 75 ? 10.121 -3.343 -16.468 1.00 86.19 75 GLU A C 1
ATOM 579 O O . GLU A 1 75 ? 9.060 -3.963 -16.493 1.00 86.19 75 GLU A O 1
ATOM 584 N N . TYR A 1 76 ? 10.154 -2.018 -16.310 1.00 86.75 76 TYR A N 1
ATOM 585 C CA . TYR A 1 76 ? 8.949 -1.222 -16.069 1.00 86.75 76 TYR A CA 1
ATOM 586 C C . TYR A 1 76 ? 7.954 -1.305 -17.230 1.00 86.75 76 TYR A C 1
ATOM 588 O O . TYR A 1 76 ? 6.760 -1.472 -17.003 1.00 86.75 76 TYR A O 1
ATOM 596 N N . ALA A 1 77 ? 8.420 -1.262 -18.483 1.00 89.88 77 ALA A N 1
ATOM 597 C CA . ALA A 1 77 ? 7.541 -1.392 -19.646 1.00 89.88 77 ALA A CA 1
ATOM 598 C C . ALA A 1 77 ? 6.815 -2.747 -19.681 1.00 89.88 77 ALA A C 1
ATOM 600 O O . ALA A 1 77 ? 5.633 -2.824 -20.023 1.00 89.88 77 ALA A O 1
ATOM 601 N N . ARG A 1 78 ? 7.507 -3.828 -19.299 1.00 89.12 78 ARG A N 1
ATOM 602 C CA . ARG A 1 78 ? 6.895 -5.157 -19.159 1.00 89.12 78 ARG A CA 1
ATOM 603 C C . ARG A 1 78 ? 5.896 -5.192 -18.013 1.00 89.12 78 ARG A C 1
ATOM 605 O O . ARG A 1 78 ? 4.791 -5.684 -18.218 1.00 89.12 78 ARG A O 1
ATOM 612 N N . ALA A 1 79 ? 6.268 -4.645 -16.860 1.00 89.19 79 ALA A N 1
ATOM 613 C CA . ALA A 1 79 ? 5.408 -4.591 -15.689 1.00 89.19 79 ALA A CA 1
ATOM 614 C C . ALA A 1 79 ? 4.115 -3.817 -15.984 1.00 89.19 79 ALA A C 1
ATOM 616 O O . ALA A 1 79 ? 3.039 -4.343 -15.737 1.00 89.19 79 ALA A O 1
ATOM 617 N N . PHE A 1 80 ? 4.177 -2.651 -16.640 1.00 90.12 80 PHE A N 1
ATOM 618 C CA . PHE A 1 80 ? 2.973 -1.922 -17.060 1.00 90.12 80 PHE A CA 1
ATOM 619 C C . PHE A 1 80 ? 2.142 -2.681 -18.108 1.00 90.12 80 PHE A C 1
ATOM 621 O O . PHE A 1 80 ? 0.910 -2.654 -18.069 1.00 90.12 80 PHE A O 1
ATOM 628 N N . ALA A 1 81 ? 2.780 -3.399 -19.038 1.00 90.81 81 ALA A N 1
ATOM 629 C CA . ALA A 1 81 ? 2.058 -4.234 -20.000 1.00 90.81 81 ALA A CA 1
ATOM 630 C C . ALA A 1 81 ? 1.331 -5.419 -19.331 1.00 90.81 81 ALA A C 1
ATOM 632 O O . ALA A 1 81 ? 0.267 -5.828 -19.787 1.00 90.81 81 ALA A O 1
ATOM 633 N N . GLU A 1 82 ? 1.879 -5.972 -18.251 1.00 90.44 82 GLU A N 1
ATOM 634 C CA . GLU A 1 82 ? 1.225 -7.004 -17.439 1.00 90.44 82 GLU A CA 1
ATOM 635 C C . GLU A 1 82 ? 0.154 -6.416 -16.506 1.00 90.44 82 GLU A C 1
ATOM 637 O O . GLU A 1 82 ? -0.938 -6.976 -16.376 1.00 90.44 82 GLU A O 1
ATOM 642 N N . ALA A 1 83 ? 0.426 -5.248 -15.927 1.00 89.88 83 ALA A N 1
ATOM 643 C CA . ALA A 1 83 ? -0.487 -4.501 -15.074 1.00 89.88 83 ALA A CA 1
ATOM 644 C C . ALA A 1 83 ? -1.792 -4.181 -15.807 1.00 89.88 83 ALA A C 1
ATOM 646 O O . ALA A 1 83 ? -2.862 -4.492 -15.304 1.00 89.88 83 ALA A O 1
ATOM 647 N N . THR A 1 84 ? -1.730 -3.689 -17.050 1.00 91.75 84 THR A N 1
ATOM 648 C CA . THR A 1 84 ? -2.942 -3.409 -17.851 1.00 91.75 84 THR A CA 1
ATOM 649 C C . THR A 1 84 ? -3.846 -4.631 -18.040 1.00 91.75 84 THR A C 1
ATOM 651 O O . THR A 1 84 ? -5.066 -4.494 -18.007 1.00 91.75 84 THR A O 1
ATOM 654 N N . LYS A 1 85 ? -3.281 -5.839 -18.173 1.00 92.56 85 LYS A N 1
ATOM 655 C CA . LYS A 1 85 ? -4.071 -7.084 -18.201 1.00 92.56 85 LYS A CA 1
ATOM 656 C C . LYS A 1 85 ? -4.686 -7.381 -16.839 1.00 92.56 85 LYS A C 1
ATOM 658 O O . LYS A 1 85 ? -5.867 -7.688 -16.753 1.00 92.56 85 LYS A O 1
ATOM 663 N N . THR A 1 86 ? -3.890 -7.245 -15.782 1.00 92.19 86 THR A N 1
ATOM 664 C CA . THR A 1 86 ? -4.326 -7.449 -14.393 1.00 92.19 86 THR A CA 1
ATOM 665 C C . THR A 1 86 ? -5.479 -6.508 -14.029 1.00 92.19 86 THR A C 1
ATOM 667 O O . THR A 1 86 ? -6.463 -6.949 -13.435 1.00 92.19 86 THR A O 1
ATOM 670 N N . PHE A 1 87 ? -5.400 -5.246 -14.461 1.00 92.62 87 PHE A N 1
ATOM 671 C CA . PHE A 1 87 ? -6.431 -4.234 -14.257 1.00 92.62 87 PHE A CA 1
ATOM 672 C C . PHE A 1 87 ? -7.708 -4.554 -15.035 1.00 92.62 87 PHE A C 1
ATOM 674 O O . PHE A 1 87 ? -8.797 -4.519 -14.469 1.00 92.62 87 PHE A O 1
ATOM 681 N N . ALA A 1 88 ? -7.582 -4.944 -16.308 1.00 92.50 88 ALA A N 1
ATOM 682 C CA . ALA A 1 88 ? -8.724 -5.352 -17.124 1.00 92.50 88 ALA A CA 1
ATOM 683 C C . ALA A 1 88 ? -9.455 -6.574 -16.538 1.00 92.50 88 ALA A C 1
ATOM 685 O O . ALA A 1 88 ? -10.676 -6.670 -16.628 1.00 92.50 88 ALA A O 1
ATOM 686 N N . GLU A 1 89 ? -8.715 -7.491 -15.912 1.00 93.25 89 GLU A N 1
ATOM 687 C CA . GLU A 1 89 ? -9.256 -8.677 -15.241 1.00 93.25 89 GLU A CA 1
ATOM 688 C C . GLU A 1 89 ? -9.764 -8.401 -13.813 1.00 93.25 89 GLU A C 1
ATOM 690 O O . GLU A 1 89 ? -10.326 -9.302 -13.192 1.00 93.25 89 GLU A O 1
ATOM 695 N N . GLY A 1 90 ? -9.563 -7.192 -13.272 1.00 93.75 90 GLY A N 1
ATOM 696 C CA . GLY A 1 90 ? -9.980 -6.830 -11.914 1.00 93.75 90 GLY A CA 1
ATOM 697 C C . GLY A 1 90 ? -9.292 -7.645 -10.817 1.00 93.75 90 GLY A C 1
ATOM 698 O O . GLY A 1 90 ? -9.892 -7.910 -9.778 1.00 93.75 90 GLY A O 1
ATOM 699 N N . LYS A 1 91 ? -8.060 -8.108 -11.053 1.00 95.56 91 LYS A N 1
ATOM 700 C CA . LYS A 1 91 ? -7.316 -8.938 -10.095 1.00 95.56 91 LYS A CA 1
ATOM 701 C C . LYS A 1 91 ? -6.568 -8.071 -9.075 1.00 95.56 91 LYS A C 1
ATOM 703 O O . LYS A 1 91 ? -6.106 -6.993 -9.440 1.00 95.56 91 LYS A O 1
ATOM 708 N N . PRO A 1 92 ? -6.387 -8.554 -7.830 1.00 96.56 92 PRO A N 1
ATOM 709 C CA . PRO A 1 92 ? -5.653 -7.814 -6.809 1.00 96.56 92 PRO A CA 1
ATOM 710 C C . PRO A 1 92 ? -4.201 -7.581 -7.215 1.00 96.56 92 PRO A C 1
ATOM 712 O O . PRO A 1 92 ? -3.563 -8.487 -7.761 1.00 96.56 92 PRO A O 1
ATOM 715 N N . ILE A 1 93 ? -3.687 -6.389 -6.909 1.00 95.81 93 ILE A N 1
ATOM 716 C CA . ILE A 1 93 ? -2.297 -5.968 -7.148 1.00 95.81 93 ILE A CA 1
ATOM 717 C C . ILE A 1 93 ? -1.548 -5.720 -5.842 1.00 95.81 93 ILE A C 1
ATOM 719 O O . ILE A 1 93 ? -2.191 -5.598 -4.802 1.00 95.81 93 ILE A O 1
ATOM 723 N N . GLY A 1 94 ? -0.214 -5.666 -5.884 1.00 93.25 94 GLY A N 1
ATOM 724 C CA . GLY A 1 94 ? 0.618 -5.494 -4.687 1.00 93.25 94 GLY A CA 1
ATOM 725 C C . GLY A 1 94 ? 0.262 -4.266 -3.843 1.00 93.25 94 GLY A C 1
ATOM 726 O O . GLY A 1 94 ? 0.048 -4.415 -2.639 1.00 93.25 94 GLY A O 1
ATOM 727 N N . ASP A 1 95 ? -0.004 -3.121 -4.486 1.00 92.88 95 ASP A N 1
ATOM 728 C CA . ASP A 1 95 ? -0.418 -1.869 -3.823 1.00 92.88 95 ASP A CA 1
ATOM 729 C C . ASP A 1 95 ? -1.713 -2.029 -2.996 1.00 92.88 95 ASP A C 1
ATOM 731 O O . ASP A 1 95 ? -2.010 -1.255 -2.093 1.00 92.88 95 ASP A O 1
ATOM 735 N N . GLY A 1 96 ? -2.483 -3.094 -3.238 1.00 95.31 96 GLY A N 1
ATOM 736 C CA . GLY A 1 96 ? -3.648 -3.455 -2.439 1.00 95.31 96 GLY A CA 1
ATOM 737 C C . GLY A 1 96 ? -3.349 -4.117 -1.092 1.00 95.31 96 GLY A C 1
ATOM 738 O O . GLY A 1 96 ? -4.284 -4.523 -0.398 1.00 95.31 96 GLY A O 1
ATOM 739 N N . VAL A 1 97 ? -2.087 -4.241 -0.676 1.00 96.88 97 VAL A N 1
ATOM 740 C CA . VAL A 1 97 ? -1.715 -4.895 0.589 1.00 96.88 97 VAL A CA 1
ATOM 741 C C . VAL A 1 97 ? -2.310 -4.199 1.820 1.00 96.88 97 VAL A C 1
ATOM 743 O O . VAL A 1 97 ? -2.794 -4.876 2.733 1.00 96.88 97 VAL A O 1
ATOM 746 N N . GLY A 1 98 ? -2.356 -2.863 1.838 1.00 96.62 98 GLY A N 1
ATOM 747 C CA . GLY A 1 98 ? -2.975 -2.084 2.912 1.00 96.62 98 GLY A CA 1
ATOM 748 C C . GLY A 1 98 ? -4.483 -2.344 3.007 1.00 96.62 98 GLY A C 1
ATOM 749 O O . GLY A 1 98 ? -4.954 -2.791 4.060 1.00 96.62 98 GLY A O 1
ATOM 750 N N . PRO A 1 99 ? -5.260 -2.158 1.921 1.00 97.00 99 PRO A N 1
ATOM 751 C CA . PRO A 1 99 ? -6.681 -2.475 1.897 1.00 97.00 99 PRO A CA 1
ATOM 752 C C . PRO A 1 99 ? -6.999 -3.937 2.207 1.00 97.00 99 PRO A C 1
ATOM 754 O O . PRO A 1 99 ? -7.988 -4.197 2.892 1.00 97.00 99 PRO A O 1
ATOM 757 N N . LEU A 1 100 ? -6.172 -4.883 1.748 1.00 98.25 100 LEU A N 1
ATOM 758 C CA . LEU A 1 100 ? -6.314 -6.298 2.089 1.00 98.25 100 LEU A CA 1
ATOM 759 C C . LEU A 1 100 ? -6.156 -6.510 3.596 1.00 98.25 100 LEU A C 1
ATOM 761 O O . LEU A 1 100 ? -6.983 -7.178 4.211 1.00 9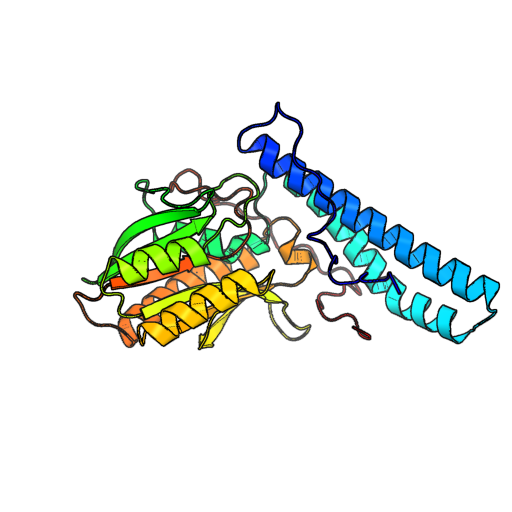8.25 100 LEU A O 1
ATOM 765 N N . THR A 1 101 ? -5.136 -5.902 4.204 1.00 98.19 101 THR A N 1
ATOM 766 C CA . THR A 1 101 ? -4.899 -5.986 5.652 1.00 98.19 101 THR A CA 1
ATOM 767 C C . THR A 1 101 ? -6.071 -5.400 6.439 1.00 98.19 101 THR A C 1
ATOM 769 O O . THR A 1 101 ? -6.563 -6.031 7.374 1.00 98.19 101 THR A O 1
ATOM 772 N N . ALA A 1 102 ? -6.579 -4.232 6.034 1.00 97.88 102 ALA A N 1
ATOM 773 C CA . ALA A 1 102 ? -7.761 -3.619 6.639 1.00 97.88 102 ALA A CA 1
ATOM 774 C C . ALA A 1 102 ? -9.011 -4.505 6.500 1.00 97.88 102 ALA A C 1
ATOM 776 O O . ALA A 1 102 ? -9.730 -4.713 7.477 1.00 97.88 102 ALA A O 1
ATOM 777 N N . ALA A 1 103 ? -9.263 -5.073 5.319 1.00 97.62 103 ALA A N 1
ATOM 778 C CA . ALA A 1 103 ? -10.405 -5.959 5.103 1.00 97.62 103 ALA A CA 1
ATOM 779 C C . ALA A 1 103 ? -10.312 -7.235 5.962 1.00 97.62 103 ALA A C 1
ATOM 781 O O . ALA A 1 103 ? -11.297 -7.619 6.594 1.00 97.62 103 ALA A O 1
ATOM 782 N N . LEU A 1 104 ? -9.124 -7.846 6.055 1.00 97.50 104 LEU A N 1
ATOM 783 C CA . LEU A 1 104 ? -8.865 -9.015 6.903 1.00 97.50 104 LEU A CA 1
ATOM 784 C C . LEU A 1 104 ? -9.021 -8.707 8.398 1.00 97.50 104 LEU A C 1
ATOM 786 O O . LEU A 1 104 ? -9.533 -9.540 9.143 1.00 97.50 104 LEU A O 1
ATOM 790 N N . LEU A 1 105 ? -8.589 -7.523 8.840 1.00 97.25 105 LEU A N 1
ATOM 791 C CA . LEU A 1 105 ? -8.732 -7.090 10.230 1.00 97.25 105 LEU A CA 1
ATOM 792 C C . LEU A 1 105 ? -10.200 -6.831 10.596 1.00 97.25 105 LEU A C 1
ATOM 794 O O . LEU A 1 105 ? -10.625 -7.193 11.691 1.00 97.25 105 LEU A O 1
ATOM 798 N N . ALA A 1 106 ? -10.960 -6.201 9.696 1.00 96.75 106 ALA A N 1
ATOM 799 C CA . ALA A 1 106 ? -12.364 -5.878 9.923 1.00 96.75 106 ALA A CA 1
ATOM 800 C C . ALA A 1 106 ? -13.269 -7.118 9.853 1.00 96.75 106 ALA A C 1
ATOM 802 O O . ALA A 1 106 ? -14.148 -7.275 10.695 1.00 96.75 106 ALA A O 1
ATOM 803 N N . ASN A 1 107 ? -13.067 -7.982 8.849 1.00 94.44 107 ASN A N 1
ATOM 804 C CA . ASN A 1 107 ? -13.802 -9.233 8.636 1.00 94.44 107 ASN A CA 1
ATOM 805 C C . ASN A 1 107 ? -15.320 -9.123 8.914 1.00 94.44 107 ASN A C 1
ATOM 807 O O . ASN A 1 107 ? -15.890 -9.886 9.694 1.00 94.44 107 ASN A O 1
ATOM 811 N N . THR A 1 108 ? -15.967 -8.122 8.315 1.00 94.19 108 THR A N 1
ATOM 812 C CA . THR A 1 108 ? -17.377 -7.787 8.553 1.00 94.19 108 THR A CA 1
ATOM 813 C C . THR A 1 108 ? -18.040 -7.278 7.283 1.00 94.19 108 THR A C 1
ATOM 815 O O . THR A 1 108 ? -17.380 -6.714 6.413 1.00 94.19 108 THR A O 1
ATOM 818 N N . ASP A 1 109 ? -19.361 -7.417 7.208 1.00 91.44 109 ASP A N 1
ATOM 819 C CA . ASP A 1 109 ? -20.178 -6.888 6.110 1.00 91.44 109 ASP A CA 1
ATOM 820 C C . ASP A 1 109 ? -20.627 -5.440 6.339 1.00 91.44 109 ASP A C 1
ATOM 822 O O . ASP A 1 109 ? -21.186 -4.792 5.454 1.00 91.44 109 ASP A O 1
ATOM 826 N N . ARG A 1 110 ? -20.414 -4.911 7.549 1.00 94.06 110 ARG A N 1
ATOM 827 C CA . ARG A 1 110 ? -20.963 -3.620 7.978 1.00 94.06 110 ARG A CA 1
ATOM 828 C C . ARG A 1 110 ? -19.997 -2.475 7.699 1.00 94.06 110 ARG A C 1
ATOM 830 O O . ARG A 1 110 ? -19.316 -1.992 8.602 1.00 94.06 110 ARG A O 1
ATOM 837 N N . TRP A 1 111 ? -20.003 -2.012 6.455 1.00 96.31 111 TRP A N 1
ATOM 838 C CA . TRP A 1 111 ? -19.228 -0.854 6.013 1.00 96.31 111 TRP A CA 1
ATOM 839 C C . TRP A 1 111 ? -20.115 0.366 5.783 1.00 96.31 111 TRP A C 1
ATOM 841 O O . TRP A 1 111 ? -21.272 0.254 5.381 1.00 96.31 111 TRP A O 1
ATOM 851 N N . ARG A 1 112 ? -19.565 1.551 6.043 1.00 96.44 112 ARG A N 1
ATOM 852 C CA . ARG A 1 112 ? -20.212 2.844 5.813 1.00 96.44 112 ARG A CA 1
ATOM 853 C C . ARG A 1 112 ? -19.329 3.715 4.940 1.00 96.44 112 ARG A C 1
ATOM 855 O O . ARG A 1 112 ? -18.119 3.760 5.139 1.00 96.44 112 ARG A O 1
ATOM 862 N N . GLU A 1 113 ? -19.949 4.439 4.021 1.00 94.81 113 GLU A N 1
ATOM 863 C CA . GLU A 1 113 ? -19.290 5.412 3.152 1.00 94.81 113 GLU A CA 1
ATOM 864 C C . GLU A 1 113 ? -19.700 6.823 3.600 1.00 94.81 113 GLU A C 1
ATOM 866 O O . GLU A 1 113 ? -20.849 7.225 3.443 1.00 94.81 113 GLU A O 1
ATOM 871 N N . GLU A 1 114 ? -18.780 7.558 4.232 1.00 90.44 114 GLU A N 1
ATOM 872 C CA . GLU A 1 114 ? -18.994 8.960 4.658 1.00 90.44 114 GLU A CA 1
ATOM 873 C C . GLU A 1 114 ? -18.216 9.968 3.798 1.00 90.44 114 GLU A C 1
ATOM 875 O O . GLU A 1 114 ? -18.427 11.182 3.891 1.00 90.44 114 GLU A O 1
ATOM 880 N N . VAL A 1 115 ? -17.284 9.468 2.990 1.00 92.00 115 VAL A N 1
ATOM 881 C CA . VAL A 1 115 ? -16.456 10.219 2.051 1.00 92.00 115 VAL A CA 1
ATOM 882 C C . VAL A 1 115 ? -16.406 9.400 0.770 1.00 92.00 115 VAL A C 1
ATOM 884 O O . VAL A 1 115 ? -16.294 8.180 0.832 1.00 92.00 115 VAL A O 1
ATOM 887 N N . GLU A 1 116 ? -16.494 10.080 -0.369 1.00 89.06 116 GLU A N 1
ATOM 888 C CA . GLU A 1 116 ? -16.416 9.476 -1.701 1.00 89.06 116 GLU A CA 1
ATOM 889 C C . GLU A 1 116 ? -15.276 8.450 -1.794 1.00 89.06 116 GLU A C 1
ATOM 891 O O . GLU A 1 116 ? -14.135 8.731 -1.402 1.00 89.06 116 GLU A O 1
ATOM 896 N N . ASP A 1 117 ? -15.621 7.247 -2.258 1.00 91.19 117 ASP A N 1
ATOM 897 C CA . ASP A 1 117 ? -14.708 6.124 -2.482 1.00 91.19 117 ASP A CA 1
ATOM 898 C C . ASP A 1 117 ? -13.907 5.684 -1.248 1.00 91.19 117 ASP A C 1
ATOM 900 O O . ASP A 1 117 ? -12.892 4.996 -1.366 1.00 91.19 117 ASP A O 1
ATOM 904 N N . THR A 1 118 ? -14.361 6.043 -0.044 1.00 94.75 118 THR A N 1
ATOM 905 C CA . THR A 1 118 ? -13.690 5.700 1.214 1.00 94.75 118 THR A CA 1
ATOM 906 C C . THR A 1 118 ? -14.692 5.156 2.217 1.00 94.75 118 THR A C 1
ATOM 908 O O . THR A 1 118 ? -15.636 5.835 2.629 1.00 94.75 118 THR A O 1
ATOM 911 N N . VAL A 1 119 ? -14.463 3.922 2.649 1.00 97.19 119 VAL A N 1
ATOM 912 C CA . VAL A 1 119 ? -15.355 3.202 3.552 1.00 97.19 119 VAL A CA 1
ATOM 913 C C . VAL A 1 119 ? -14.689 2.951 4.895 1.00 97.19 119 VAL A C 1
ATOM 915 O O . VAL A 1 119 ? -13.469 2.805 4.984 1.00 97.19 119 VAL A O 1
ATOM 918 N N . TYR A 1 120 ? -15.500 2.857 5.945 1.00 98.12 120 TYR A N 1
ATOM 919 C CA . TYR A 1 120 ? -15.044 2.366 7.236 1.00 98.12 120 TYR A CA 1
ATOM 920 C C . TYR A 1 120 ? -15.998 1.345 7.849 1.00 98.12 120 TYR A C 1
ATOM 922 O O . TYR A 1 120 ? -17.208 1.388 7.618 1.00 98.12 120 TYR A O 1
ATOM 930 N N . ALA A 1 121 ? -15.442 0.450 8.657 1.00 97.94 121 ALA A N 1
ATOM 931 C CA . ALA A 1 121 ? -16.161 -0.491 9.498 1.00 97.94 121 ALA A CA 1
ATOM 932 C C . ALA A 1 121 ? -15.853 -0.219 10.974 1.00 97.94 121 ALA A C 1
ATOM 934 O O . ALA A 1 121 ? -14.763 0.231 11.331 1.00 97.94 121 ALA A O 1
ATOM 935 N N . GLU A 1 122 ? -16.824 -0.502 11.838 1.00 97.62 122 GLU A N 1
ATOM 936 C CA . GLU A 1 122 ? -16.642 -0.471 13.290 1.00 97.62 122 GLU A CA 1
ATOM 937 C C . GLU A 1 122 ? -16.596 -1.906 13.802 1.00 97.62 122 GLU A C 1
ATOM 939 O O . GLU A 1 122 ? -17.566 -2.647 13.633 1.00 97.62 122 GLU A O 1
ATOM 944 N N . VAL A 1 123 ? -15.484 -2.289 14.426 1.00 97.00 123 VAL A N 1
ATOM 945 C CA . VAL A 1 123 ? -15.298 -3.627 15.001 1.00 97.00 123 VAL A CA 1
ATOM 946 C C . VAL A 1 123 ? -14.750 -3.525 16.416 1.00 97.00 123 VAL A C 1
ATOM 948 O O . VAL A 1 123 ? -14.128 -2.528 16.783 1.00 97.00 123 VAL A O 1
ATOM 951 N N . GLU A 1 124 ? -14.998 -4.548 17.224 1.00 96.69 124 GLU A N 1
ATOM 952 C CA . GLU A 1 124 ? -14.456 -4.640 18.576 1.00 96.69 124 GLU A CA 1
ATOM 953 C C . GLU A 1 124 ? -13.289 -5.620 18.605 1.00 96.69 124 GLU A C 1
ATOM 955 O O . GLU A 1 124 ? -13.343 -6.694 18.007 1.00 96.69 124 GLU A O 1
ATOM 960 N N . PHE A 1 125 ? -12.227 -5.245 19.309 1.00 97.12 125 PHE A N 1
ATOM 961 C CA . PHE A 1 125 ? -11.058 -6.088 19.512 1.00 97.12 125 PHE A CA 1
ATOM 962 C C . PHE A 1 125 ? -10.552 -5.904 20.938 1.00 97.12 125 PHE A C 1
ATOM 964 O O . PHE A 1 125 ? -10.120 -4.812 21.304 1.00 97.12 125 PHE A O 1
ATOM 971 N N . GLU A 1 126 ? -10.623 -6.959 21.754 1.00 96.00 126 GLU A N 1
ATOM 972 C CA . GLU A 1 126 ? -10.069 -6.970 23.118 1.00 96.00 126 GLU A CA 1
ATOM 973 C C . GLU A 1 126 ? -10.567 -5.781 23.967 1.00 96.00 126 GLU A C 1
ATOM 975 O O . GLU A 1 126 ? -9.795 -5.061 24.606 1.00 96.00 126 GLU A O 1
ATOM 980 N N . GLY A 1 127 ? -11.876 -5.503 23.895 1.00 95.75 127 GLY A N 1
ATOM 981 C CA . GLY A 1 127 ? -12.526 -4.393 24.602 1.00 95.75 127 GLY A CA 1
ATOM 982 C C . GLY A 1 127 ? -12.211 -2.994 24.054 1.00 95.75 127 GLY A C 1
ATOM 983 O O . GLY A 1 127 ? -12.524 -2.003 24.712 1.00 95.75 127 GLY A O 1
ATOM 984 N N . ARG A 1 128 ? -11.577 -2.883 22.881 1.00 97.81 128 ARG A N 1
ATOM 985 C CA . ARG A 1 128 ? -11.287 -1.623 22.177 1.00 97.81 128 ARG A CA 1
ATOM 986 C C . ARG A 1 128 ? -12.145 -1.513 20.931 1.00 97.81 128 ARG A C 1
ATOM 988 O O . ARG A 1 128 ? -12.478 -2.516 20.300 1.00 97.81 128 ARG A O 1
ATOM 995 N N . LYS A 1 129 ? -12.455 -0.283 20.544 1.00 98.12 129 LYS A N 1
ATOM 996 C CA . LYS A 1 129 ? -13.226 0.004 19.340 1.00 98.12 129 LYS A CA 1
ATOM 997 C C . LYS A 1 129 ? -12.289 0.343 18.190 1.00 98.12 129 LYS A C 1
ATOM 999 O O . LYS A 1 129 ? -11.588 1.349 18.248 1.00 98.12 129 LYS A O 1
ATOM 1004 N N . LEU A 1 130 ? -12.294 -0.457 17.132 1.00 98.31 130 LEU A N 1
ATOM 1005 C CA . LEU A 1 130 ? -11.514 -0.188 15.929 1.00 98.31 130 LEU A CA 1
ATOM 1006 C C . LEU A 1 130 ? -12.403 0.448 14.861 1.00 98.31 130 LEU A C 1
ATOM 1008 O O . LEU A 1 130 ? -13.477 -0.061 14.537 1.00 98.31 130 LEU A O 1
ATOM 1012 N N . LEU A 1 131 ? -11.939 1.565 14.311 1.00 98.31 131 LEU A N 1
ATOM 1013 C CA . LEU A 1 131 ? -12.487 2.197 13.117 1.00 98.31 131 LEU A CA 1
ATOM 1014 C C . LEU A 1 131 ? -11.567 1.824 11.959 1.00 98.31 131 LEU A C 1
ATOM 1016 O O . LEU A 1 131 ? -10.528 2.456 11.758 1.00 98.31 131 LEU A O 1
ATOM 1020 N N . VAL A 1 132 ? -11.917 0.756 11.249 1.00 98.38 132 VAL A N 1
ATOM 1021 C CA . VAL A 1 132 ? -11.095 0.235 10.156 1.00 98.38 132 VAL A CA 1
ATOM 1022 C C . VAL A 1 132 ? -11.480 0.943 8.869 1.00 98.38 132 VAL A C 1
ATOM 1024 O O . VAL A 1 132 ? -12.645 0.917 8.494 1.00 98.38 132 VAL A O 1
ATOM 1027 N N . ILE A 1 133 ? -10.522 1.578 8.202 1.00 97.81 133 ILE A N 1
ATOM 1028 C CA . ILE A 1 133 ? -10.725 2.427 7.026 1.00 97.81 133 ILE A CA 1
ATOM 1029 C C . ILE A 1 133 ? -9.991 1.824 5.830 1.00 97.81 133 ILE A C 1
ATOM 1031 O O . ILE A 1 133 ? -8.856 1.374 5.971 1.00 97.81 133 ILE A O 1
ATOM 1035 N N . LYS A 1 134 ? -10.614 1.859 4.650 1.00 96.62 134 LYS A N 1
ATOM 1036 C CA . LYS A 1 134 ? -9.956 1.602 3.360 1.00 96.62 134 LYS A CA 1
ATOM 1037 C C . LYS A 1 134 ? -10.715 2.276 2.215 1.00 96.62 134 LYS A C 1
ATOM 1039 O O . LYS A 1 134 ? -11.847 2.730 2.394 1.00 96.62 134 LYS A O 1
ATOM 1044 N N . ALA A 1 135 ? -10.132 2.293 1.020 1.00 94.81 135 ALA A N 1
ATOM 1045 C CA . ALA A 1 135 ? -10.867 2.679 -0.182 1.00 94.81 135 ALA A CA 1
ATOM 1046 C C . ALA A 1 135 ? -12.023 1.706 -0.506 1.00 94.81 135 ALA A C 1
ATOM 1048 O O . ALA A 1 135 ? -12.063 0.541 -0.075 1.00 94.81 135 ALA A O 1
ATOM 1049 N N . LYS A 1 136 ? -12.992 2.179 -1.287 1.00 95.69 136 LYS A N 1
ATOM 1050 C CA . LYS A 1 136 ? -14.102 1.365 -1.777 1.00 95.69 136 LYS A CA 1
ATOM 1051 C C . LYS A 1 136 ? -13.639 0.477 -2.940 1.00 95.69 136 LYS A C 1
ATOM 1053 O O . LYS A 1 136 ? -13.339 0.977 -4.016 1.00 95.69 136 LYS A O 1
ATOM 1058 N N . GLY A 1 137 ? -13.640 -0.835 -2.718 1.00 94.12 137 GLY A N 1
ATOM 1059 C CA . GLY A 1 137 ? -13.394 -1.854 -3.742 1.00 94.12 137 GLY A CA 1
ATOM 1060 C C . GLY A 1 137 ? -14.672 -2.598 -4.159 1.00 94.12 137 GLY A C 1
ATOM 1061 O O . GLY A 1 137 ? -15.755 -2.220 -3.699 1.00 94.12 137 GLY A O 1
ATOM 1062 N N . PRO A 1 138 ? -14.556 -3.655 -4.987 1.00 94.94 138 PRO A N 1
ATOM 1063 C CA . PRO A 1 138 ? -13.315 -4.276 -5.482 1.00 94.94 138 PRO A CA 1
ATOM 1064 C C . PRO A 1 138 ? -12.712 -3.624 -6.743 1.00 94.94 138 PRO A C 1
ATOM 1066 O O . PRO A 1 138 ? -11.879 -4.219 -7.412 1.00 94.94 138 PRO A O 1
ATOM 1069 N N . GLY A 1 139 ? -13.161 -2.448 -7.142 1.00 93.06 139 GLY A N 1
ATOM 1070 C CA . GLY A 1 139 ? -12.656 -1.695 -8.283 1.00 93.06 139 GLY A CA 1
ATOM 1071 C C . GLY A 1 139 ? -11.430 -0.874 -7.919 1.00 93.06 139 GLY A C 1
ATOM 1072 O O . GLY A 1 139 ? -11.179 -0.580 -6.751 1.00 93.06 139 GLY A O 1
ATOM 1073 N N . GLY A 1 140 ? -10.665 -0.502 -8.938 1.00 90.81 140 GLY A N 1
ATOM 1074 C CA . GLY A 1 140 ? -9.422 0.243 -8.788 1.00 90.81 140 GLY A CA 1
ATOM 1075 C C . GLY A 1 140 ? -9.585 1.646 -8.219 1.00 90.81 140 GLY A C 1
ATOM 1076 O O . GLY A 1 140 ? -9.735 2.597 -8.977 1.00 90.81 140 GLY A O 1
ATOM 1077 N N . ARG A 1 141 ? -9.539 1.787 -6.889 1.00 91.69 141 ARG A N 1
ATOM 1078 C CA . ARG A 1 141 ? -9.658 3.081 -6.197 1.00 91.69 141 ARG A CA 1
ATOM 1079 C C . ARG A 1 141 ? -8.658 3.224 -5.060 1.00 91.69 141 ARG A C 1
ATOM 1081 O O . ARG A 1 141 ? -8.380 2.246 -4.366 1.00 91.69 141 ARG A O 1
ATOM 1088 N N . VAL A 1 142 ? -8.207 4.460 -4.835 1.00 87.25 142 VAL A N 1
ATOM 1089 C CA . VAL A 1 142 ? -7.348 4.871 -3.702 1.00 87.25 142 VAL A CA 1
ATOM 1090 C C . VAL A 1 142 ? -8.149 5.617 -2.619 1.00 87.25 142 VAL A C 1
ATOM 1092 O O . VAL A 1 142 ? -7.823 5.546 -1.435 1.00 87.25 142 VAL A O 1
ATOM 1095 N N . GLY A 1 143 ? -9.262 6.260 -2.995 1.00 90.19 143 GLY A N 1
ATOM 1096 C CA . GLY A 1 143 ? -10.145 6.976 -2.071 1.00 90.19 143 GLY A CA 1
ATOM 1097 C C . GLY A 1 143 ? -9.542 8.277 -1.529 1.00 90.19 143 GLY A C 1
ATOM 1098 O O . GLY A 1 143 ? -8.620 8.851 -2.102 1.00 90.19 143 GLY A O 1
ATOM 1099 N N . LYS A 1 144 ? -10.102 8.767 -0.419 1.00 91.94 144 LYS A N 1
ATOM 1100 C CA . LYS A 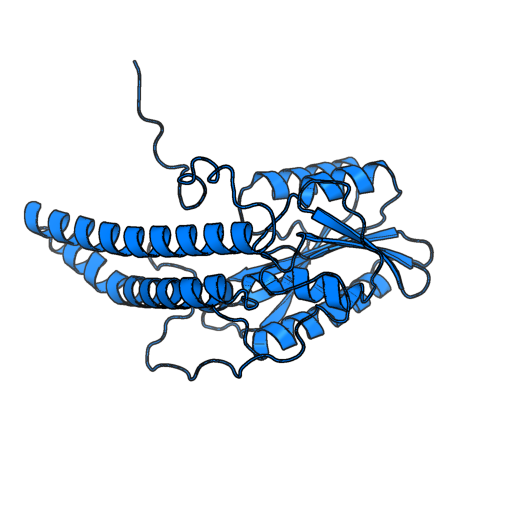1 144 ? -9.728 10.005 0.290 1.00 91.94 144 LYS A CA 1
ATOM 1101 C C . LYS A 1 144 ? -9.581 9.730 1.798 1.00 91.94 144 LYS A C 1
ATOM 1103 O O . LYS A 1 144 ? -10.320 10.303 2.612 1.00 91.94 144 LYS A O 1
ATOM 1108 N N . PRO A 1 145 ? -8.654 8.840 2.203 1.00 91.56 145 PRO A N 1
ATOM 1109 C CA . PRO A 1 145 ? -8.513 8.402 3.592 1.00 91.56 145 PRO A CA 1
ATOM 1110 C C . PRO A 1 145 ? -8.226 9.558 4.556 1.00 91.56 145 PRO A C 1
ATOM 1112 O O . PRO A 1 145 ? -8.786 9.573 5.652 1.00 91.56 145 PRO A O 1
ATOM 1115 N N . GLY A 1 146 ? -7.444 10.567 4.152 1.00 92.12 146 GLY A N 1
ATOM 1116 C CA . GLY A 1 146 ? -7.131 11.708 5.015 1.00 92.12 146 GLY A CA 1
ATOM 1117 C C . GLY A 1 146 ? -8.361 12.534 5.397 1.00 92.12 146 GLY A C 1
ATOM 1118 O O . GLY A 1 146 ? -8.510 12.940 6.550 1.00 92.12 146 GLY A O 1
ATOM 1119 N N . GLU A 1 147 ? -9.299 12.721 4.464 1.00 93.31 147 GLU A N 1
ATOM 1120 C CA . GLU A 1 147 ? -10.566 13.415 4.732 1.00 93.31 147 GLU A CA 1
ATOM 1121 C C . GLU A 1 147 ? -11.456 12.617 5.698 1.00 93.31 147 GLU A C 1
ATOM 1123 O O . GLU A 1 147 ? -12.030 13.188 6.630 1.00 93.31 147 GLU A O 1
ATOM 1128 N N . LEU A 1 148 ? -11.555 11.295 5.520 1.00 95.12 148 LEU A N 1
ATOM 1129 C CA . LEU A 1 148 ? -12.373 10.451 6.392 1.00 95.12 148 LEU A CA 1
ATOM 1130 C C . LEU A 1 148 ? -11.784 10.345 7.805 1.00 95.12 148 LEU A C 1
ATOM 1132 O O . LEU A 1 148 ? -12.520 10.505 8.780 1.00 95.12 148 LEU A O 1
ATOM 1136 N N . ILE A 1 149 ? -10.466 10.152 7.925 1.00 95.38 149 ILE A N 1
ATOM 1137 C CA . ILE A 1 149 ? -9.756 10.152 9.214 1.00 95.38 149 ILE A CA 1
ATOM 1138 C C . ILE A 1 149 ? -10.010 11.472 9.940 1.00 95.38 149 ILE A C 1
ATOM 1140 O O . ILE A 1 149 ? -10.408 11.459 11.104 1.00 95.38 149 ILE A O 1
ATOM 1144 N N . ARG A 1 150 ? -9.879 12.609 9.243 1.00 94.69 150 ARG A N 1
ATOM 1145 C CA . ARG A 1 150 ? -10.137 13.934 9.818 1.00 94.69 150 ARG A CA 1
ATOM 1146 C C . ARG A 1 150 ? -11.560 14.065 10.361 1.00 94.69 150 ARG A C 1
ATOM 1148 O O . ARG A 1 150 ? -11.751 14.557 11.473 1.00 94.69 150 ARG A O 1
ATOM 1155 N N . ARG A 1 151 ? -12.568 13.611 9.609 1.00 95.44 151 ARG A N 1
ATOM 1156 C CA . ARG A 1 151 ? -13.975 13.635 10.052 1.00 95.44 151 ARG A CA 1
ATOM 1157 C C . ARG A 1 151 ? -14.205 12.746 11.272 1.00 95.44 151 ARG A C 1
ATOM 1159 O O . ARG A 1 151 ? -14.862 13.180 12.217 1.00 95.44 151 ARG A O 1
ATOM 1166 N N . LEU A 1 152 ? -13.676 11.524 11.270 1.00 96.12 152 LEU A N 1
ATOM 1167 C CA . LEU A 1 152 ? -13.867 10.570 12.364 1.00 96.12 152 LEU A CA 1
ATOM 1168 C C . LEU A 1 152 ? -13.137 11.001 13.640 1.00 96.12 152 LEU A C 1
ATOM 1170 O O . LEU A 1 152 ? -13.737 10.949 14.714 1.00 96.12 152 LEU A O 1
ATOM 1174 N N . ALA A 1 153 ? -11.902 11.492 13.522 1.00 95.62 153 ALA A N 1
ATOM 1175 C CA . ALA A 1 153 ? -11.099 11.964 14.648 1.00 95.62 153 ALA A CA 1
ATOM 1176 C C . ALA A 1 153 ? -11.698 13.205 15.334 1.00 95.62 153 ALA A C 1
ATOM 1178 O O . ALA A 1 153 ? -11.569 13.357 16.542 1.00 95.62 153 ALA A O 1
ATOM 1179 N N . ARG A 1 154 ? -12.418 14.069 14.601 1.00 94.81 154 ARG A N 1
ATOM 1180 C CA . ARG A 1 154 ? -13.160 15.194 15.207 1.00 94.81 154 ARG A CA 1
ATOM 1181 C C . ARG A 1 154 ? -14.462 14.766 15.885 1.00 94.81 154 ARG A C 1
ATOM 1183 O O . ARG A 1 154 ? -14.877 15.386 16.858 1.00 94.81 154 ARG A O 1
ATOM 1190 N N . LYS A 1 155 ? -15.132 13.734 15.362 1.00 94.75 155 LYS A N 1
ATOM 1191 C CA . LYS A 1 155 ? -16.416 13.241 15.894 1.00 94.75 155 LYS A CA 1
ATOM 1192 C C . LYS A 1 155 ? -16.253 12.323 17.107 1.00 94.75 155 LYS A C 1
ATOM 1194 O O . LYS A 1 155 ? -17.211 12.129 17.850 1.00 94.75 155 LYS A O 1
ATOM 1199 N N . ARG A 1 156 ? -15.092 11.687 17.269 1.00 93.88 156 ARG A N 1
ATOM 1200 C CA . ARG A 1 156 ? -14.858 10.636 18.266 1.00 93.88 156 ARG A CA 1
ATOM 1201 C C . ARG A 1 156 ? -13.530 10.863 18.967 1.00 93.88 156 ARG A C 1
ATOM 1203 O O . ARG A 1 156 ? -12.576 11.319 18.355 1.00 93.88 156 ARG A O 1
ATOM 1210 N N . LYS A 1 157 ? -13.443 10.467 20.235 1.00 94.69 157 LYS A N 1
ATOM 1211 C CA . LYS A 1 157 ? -12.182 10.491 20.980 1.00 94.69 157 LYS A CA 1
ATOM 1212 C C . LYS A 1 157 ? -11.290 9.332 20.527 1.00 94.69 157 LYS A C 1
ATOM 1214 O O . LYS A 1 157 ? -11.418 8.222 21.033 1.00 94.69 157 LYS A O 1
ATOM 1219 N N . VAL A 1 158 ? -10.435 9.593 19.544 1.00 97.38 158 VAL A N 1
ATOM 1220 C CA . VAL A 1 158 ? -9.472 8.621 19.014 1.00 97.38 158 VAL A CA 1
ATOM 1221 C C . VAL A 1 158 ? -8.195 8.675 19.847 1.00 97.38 158 VAL A C 1
ATOM 1223 O O . VAL A 1 158 ? -7.611 9.741 20.014 1.00 97.38 158 VAL A O 1
ATOM 1226 N N . SER A 1 159 ? -7.764 7.528 20.363 1.00 97.62 159 SER A N 1
ATOM 1227 C CA . SER A 1 159 ? -6.571 7.420 21.212 1.00 97.62 159 SER A CA 1
ATOM 1228 C C . SER A 1 159 ? -5.296 7.179 20.398 1.00 97.62 159 SER A C 1
ATOM 1230 O O . SER A 1 159 ? -4.202 7.474 20.874 1.00 97.62 159 SER A O 1
ATOM 1232 N N . ARG A 1 160 ? -5.419 6.622 19.184 1.00 97.50 160 ARG A N 1
ATOM 1233 C CA . ARG A 1 160 ? -4.289 6.296 18.299 1.00 97.50 160 ARG A CA 1
ATOM 1234 C C . ARG A 1 160 ? -4.747 6.072 16.855 1.00 97.50 160 ARG A C 1
ATOM 1236 O O . ARG A 1 160 ? -5.868 5.606 16.631 1.00 97.50 160 ARG A O 1
ATOM 1243 N N . ILE A 1 161 ? -3.878 6.373 15.893 1.00 97.88 161 ILE A N 1
ATOM 1244 C CA . ILE A 1 161 ? -4.068 6.063 14.470 1.00 97.88 161 ILE A CA 1
ATOM 1245 C C . ILE A 1 161 ? -2.935 5.130 14.029 1.00 97.88 161 ILE A C 1
ATOM 1247 O O . ILE A 1 161 ? -1.765 5.427 14.258 1.00 97.88 161 ILE A O 1
ATOM 1251 N N . ILE A 1 162 ? -3.286 4.015 13.391 1.00 97.88 162 ILE A N 1
ATOM 1252 C CA . ILE A 1 162 ? -2.347 3.055 12.807 1.00 97.88 162 ILE A CA 1
ATOM 1253 C C . ILE A 1 162 ? -2.589 3.024 11.299 1.00 97.88 162 ILE A C 1
ATOM 1255 O O . ILE A 1 162 ? -3.687 2.693 10.849 1.00 97.88 162 ILE A O 1
ATOM 1259 N N . MET A 1 163 ? -1.579 3.384 10.519 1.00 96.25 163 MET A N 1
ATOM 1260 C CA . MET A 1 163 ? -1.624 3.357 9.059 1.00 96.25 163 MET A CA 1
ATOM 1261 C C . MET A 1 163 ? -0.927 2.109 8.539 1.00 96.25 163 MET A C 1
ATOM 1263 O O . MET A 1 163 ? 0.140 1.749 9.027 1.00 96.25 163 MET A O 1
ATOM 1267 N N . ILE A 1 164 ? -1.531 1.460 7.552 1.00 96.31 164 ILE A N 1
ATOM 1268 C CA . ILE A 1 164 ? -1.008 0.262 6.908 1.00 96.31 164 ILE A CA 1
ATOM 1269 C C . ILE A 1 164 ? -0.850 0.579 5.431 1.00 96.31 164 ILE A C 1
ATOM 1271 O O . ILE A 1 164 ? -1.848 0.850 4.767 1.00 96.31 164 ILE A O 1
ATOM 1275 N N . ASP A 1 165 ? 0.377 0.539 4.932 1.00 92.69 165 ASP A N 1
ATOM 1276 C CA . ASP A 1 165 ? 0.690 0.908 3.553 1.00 92.69 165 ASP A CA 1
ATOM 1277 C C . ASP A 1 165 ? 1.731 -0.039 2.950 1.00 92.69 165 ASP A C 1
ATOM 1279 O O . ASP A 1 165 ? 2.453 -0.745 3.666 1.00 92.69 165 ASP A O 1
ATOM 1283 N N . ALA A 1 166 ? 1.812 -0.048 1.626 1.00 89.56 166 ALA A N 1
ATOM 1284 C CA . ALA A 1 166 ? 2.938 -0.632 0.923 1.00 89.56 166 ALA A CA 1
ATOM 1285 C C . ALA A 1 166 ? 4.104 0.361 0.878 1.00 89.56 166 ALA A C 1
ATOM 1287 O O . ALA A 1 166 ? 3.916 1.569 0.750 1.00 89.56 166 ALA A O 1
ATOM 1288 N N . ALA A 1 167 ? 5.338 -0.137 0.920 1.00 88.50 167 ALA A N 1
ATOM 1289 C CA . ALA A 1 167 ? 6.482 0.683 0.545 1.00 88.50 167 ALA A CA 1
ATOM 1290 C C . ALA A 1 167 ? 7.466 -0.082 -0.320 1.00 88.50 167 ALA A C 1
ATOM 1292 O O . ALA A 1 167 ? 7.704 -1.279 -0.132 1.00 88.50 167 ALA A O 1
ATOM 1293 N N . ALA A 1 168 ? 8.108 0.681 -1.202 1.00 86.69 168 ALA A N 1
ATOM 1294 C CA . ALA A 1 168 ? 9.205 0.211 -2.018 1.00 86.69 168 ALA A CA 1
ATOM 1295 C C . ALA A 1 168 ? 10.266 -0.508 -1.173 1.00 86.69 168 ALA A C 1
ATOM 1297 O O . ALA A 1 168 ? 10.795 0.033 -0.191 1.00 86.69 168 ALA A O 1
ATOM 1298 N N . LYS A 1 169 ? 10.583 -1.729 -1.591 1.00 88.31 169 LYS A N 1
ATOM 1299 C CA . LYS A 1 169 ? 11.665 -2.529 -1.048 1.00 88.31 169 LYS A CA 1
ATOM 1300 C C . LYS A 1 169 ? 12.978 -2.215 -1.756 1.00 88.31 169 LYS A C 1
ATOM 1302 O O . LYS A 1 169 ? 13.004 -1.895 -2.945 1.00 88.31 169 LYS A O 1
ATOM 1307 N N . LEU A 1 170 ? 14.069 -2.342 -1.018 1.00 86.81 170 LEU A N 1
ATOM 1308 C CA . LEU A 1 170 ? 15.420 -2.387 -1.559 1.00 86.81 170 LEU A CA 1
ATOM 1309 C C . LEU A 1 170 ? 15.787 -3.826 -1.942 1.00 86.81 170 LEU A C 1
ATOM 1311 O O . LEU A 1 170 ? 15.175 -4.793 -1.494 1.00 86.81 170 LEU A O 1
ATOM 1315 N N . GLU A 1 171 ? 16.832 -3.982 -2.743 1.00 83.75 171 GLU A N 1
ATOM 1316 C CA . GLU A 1 171 ? 17.339 -5.270 -3.233 1.00 83.75 171 GLU A CA 1
ATOM 1317 C C . GLU A 1 171 ? 17.669 -6.274 -2.120 1.00 83.75 171 GLU A C 1
ATOM 1319 O O . GLU A 1 171 ? 17.562 -7.480 -2.327 1.00 83.75 171 GLU A O 1
ATOM 1324 N N . GLY A 1 172 ? 18.067 -5.786 -0.943 1.00 86.56 172 GLY A N 1
ATOM 1325 C CA . GLY A 1 172 ? 18.333 -6.622 0.231 1.00 86.56 172 GLY A CA 1
ATOM 1326 C C . GLY A 1 172 ? 17.089 -6.975 1.054 1.00 86.56 172 GLY A C 1
ATOM 1327 O O . GLY A 1 172 ? 17.175 -7.820 1.940 1.00 86.56 172 GLY A O 1
ATOM 1328 N N . GLU A 1 173 ? 15.949 -6.338 0.784 1.00 90.25 173 GLU A N 1
ATOM 1329 C CA . GLU A 1 173 ? 14.699 -6.513 1.526 1.00 90.25 173 GLU A CA 1
ATOM 1330 C C . GLU A 1 173 ? 13.784 -7.533 0.839 1.00 90.25 173 GLU A C 1
ATOM 1332 O O . GLU A 1 173 ? 13.744 -7.681 -0.394 1.00 90.25 173 GLU A O 1
ATOM 1337 N N . ARG A 1 174 ? 13.016 -8.259 1.653 1.00 92.19 174 ARG A N 1
ATOM 1338 C CA . ARG A 1 174 ? 12.156 -9.339 1.160 1.00 92.19 174 ARG A CA 1
ATOM 1339 C C . ARG A 1 174 ? 10.758 -8.817 0.859 1.00 92.19 174 ARG A C 1
ATOM 1341 O O . ARG A 1 174 ? 10.178 -8.073 1.640 1.00 92.19 174 ARG A O 1
ATOM 1348 N N . SER A 1 175 ? 10.174 -9.285 -0.238 1.00 93.75 175 SER A N 1
ATOM 1349 C CA . SER A 1 175 ? 8.764 -9.033 -0.537 1.00 93.75 175 SER A CA 1
ATOM 1350 C C . SER A 1 175 ? 7.866 -9.607 0.560 1.00 93.75 175 SER A C 1
ATOM 1352 O O . SER A 1 175 ? 8.020 -10.775 0.934 1.00 93.75 175 SER A O 1
ATOM 1354 N N . GLY A 1 176 ? 6.916 -8.810 1.043 1.00 95.12 176 GLY A N 1
ATOM 1355 C CA . GLY A 1 176 ? 6.007 -9.169 2.131 1.00 95.12 176 GLY A CA 1
ATOM 1356 C C . GLY A 1 176 ? 6.599 -8.990 3.532 1.00 95.12 176 GLY A C 1
ATOM 1357 O O . GLY A 1 176 ? 5.945 -9.338 4.513 1.00 95.12 176 GLY A O 1
ATOM 1358 N N . GLU A 1 177 ? 7.825 -8.474 3.653 1.00 96.31 177 GLU A N 1
ATOM 1359 C CA . GLU A 1 177 ? 8.412 -8.125 4.947 1.00 96.31 177 GLU A CA 1
ATOM 1360 C C . GLU A 1 177 ? 7.641 -6.972 5.590 1.00 96.31 177 GLU A C 1
ATOM 1362 O O . GLU A 1 177 ? 7.356 -5.969 4.937 1.00 96.31 177 GLU A O 1
ATOM 1367 N N . VAL A 1 178 ? 7.282 -7.136 6.864 1.00 97.38 178 VAL A N 1
ATOM 1368 C CA . VAL A 1 178 ? 6.486 -6.160 7.614 1.00 97.38 178 VAL A CA 1
ATOM 1369 C C . VAL A 1 178 ? 7.400 -5.375 8.544 1.00 97.38 178 VAL A C 1
ATOM 1371 O O . VAL A 1 178 ? 8.135 -5.968 9.334 1.00 97.38 178 VAL A O 1
ATOM 1374 N N . ILE A 1 179 ? 7.335 -4.049 8.464 1.00 94.25 179 ILE A N 1
ATOM 1375 C CA . ILE A 1 179 ? 8.127 -3.124 9.277 1.00 94.25 179 ILE A CA 1
ATOM 1376 C C . ILE A 1 179 ? 7.187 -2.198 10.044 1.00 94.25 179 ILE A C 1
ATOM 1378 O O . ILE A 1 179 ? 6.223 -1.681 9.487 1.00 94.25 179 ILE A O 1
ATOM 1382 N N . GLU A 1 180 ? 7.485 -1.967 11.319 1.00 93.44 180 GLU A N 1
ATOM 1383 C CA . GLU A 1 180 ? 6.791 -0.978 12.143 1.00 93.44 180 GLU A CA 1
ATOM 1384 C C . GLU A 1 180 ? 7.577 0.333 12.201 1.00 93.44 180 GLU A C 1
ATOM 1386 O O . GLU A 1 180 ? 8.806 0.339 12.289 1.00 93.44 180 GLU A O 1
ATOM 1391 N N . GLY A 1 181 ? 6.858 1.450 12.196 1.00 90.56 181 GLY A N 1
ATOM 1392 C CA . GLY A 1 181 ? 7.414 2.791 12.306 1.00 90.56 181 GLY A CA 1
ATOM 1393 C C . GLY A 1 181 ? 6.445 3.767 12.966 1.00 90.56 181 GLY A C 1
ATOM 1394 O O . GLY A 1 181 ? 5.366 3.396 13.428 1.00 90.56 181 GLY A O 1
ATOM 1395 N N . VAL A 1 182 ? 6.843 5.036 13.000 1.00 88.62 182 VAL A N 1
ATOM 1396 C CA . VAL A 1 182 ? 6.069 6.148 13.569 1.00 88.62 182 VAL A CA 1
ATOM 1397 C C . VAL A 1 182 ? 5.849 7.198 12.482 1.00 88.62 182 VAL A C 1
ATOM 1399 O O . VAL A 1 182 ? 6.744 7.447 11.674 1.00 88.62 182 VAL A O 1
ATOM 1402 N N . GLY A 1 183 ? 4.678 7.833 12.488 1.00 86.50 183 GLY A N 1
ATOM 1403 C CA . GLY A 1 183 ? 4.284 8.864 11.528 1.00 86.50 183 GLY A CA 1
ATOM 1404 C C . GLY A 1 183 ? 3.302 8.367 10.469 1.00 86.50 183 GLY A C 1
ATOM 1405 O O . GLY A 1 183 ? 2.903 7.203 10.458 1.00 86.50 183 GLY A O 1
ATOM 1406 N N . ALA A 1 184 ? 2.880 9.274 9.584 1.00 80.31 184 ALA A N 1
ATOM 1407 C CA . ALA A 1 184 ? 1.958 8.928 8.512 1.00 80.31 184 ALA A CA 1
ATOM 1408 C C . ALA A 1 184 ? 2.680 8.163 7.391 1.00 80.31 184 ALA A C 1
ATOM 1410 O O . ALA A 1 184 ? 3.594 8.686 6.746 1.00 80.31 184 ALA A O 1
ATOM 1411 N N . ALA A 1 185 ? 2.226 6.936 7.146 1.00 73.56 185 ALA A N 1
ATOM 1412 C CA . ALA A 1 185 ? 2.655 6.092 6.040 1.00 73.56 185 ALA A CA 1
ATOM 1413 C C . ALA A 1 185 ? 1.606 6.131 4.928 1.00 73.56 185 ALA A C 1
ATOM 1415 O O . ALA A 1 185 ? 0.576 5.470 5.024 1.00 73.56 185 ALA A O 1
ATOM 1416 N N . ILE A 1 186 ? 1.844 6.972 3.923 1.00 68.75 186 ILE A N 1
ATOM 1417 C CA . ILE A 1 186 ? 1.015 7.052 2.720 1.00 68.75 186 ILE A CA 1
ATOM 1418 C C . ILE A 1 186 ? 1.887 7.345 1.497 1.00 68.75 186 ILE A C 1
ATOM 1420 O O . ILE A 1 186 ? 2.591 8.360 1.447 1.00 68.75 186 ILE A O 1
ATOM 1424 N N . GLY A 1 187 ? 1.828 6.456 0.510 1.00 59.44 187 GLY A N 1
ATOM 1425 C CA . GLY A 1 187 ? 2.267 6.698 -0.858 1.00 59.44 187 GLY A CA 1
ATOM 1426 C C . GLY A 1 187 ? 1.306 7.632 -1.607 1.00 59.44 187 GLY A C 1
ATOM 1427 O O . GLY A 1 187 ? 0.102 7.644 -1.361 1.00 59.44 187 GLY A O 1
ATOM 1428 N N . GLY A 1 188 ? 1.828 8.439 -2.536 1.00 59.66 188 GLY A N 1
ATOM 1429 C CA . GLY A 1 188 ? 1.014 9.305 -3.399 1.00 59.66 188 GLY A CA 1
ATOM 1430 C C . GLY A 1 188 ? 1.110 10.807 -3.087 1.00 59.66 188 GLY A C 1
ATOM 1431 O O . GLY A 1 188 ? 2.096 11.263 -2.502 1.00 59.66 188 GLY A O 1
ATOM 1432 N N . PRO A 1 189 ? 0.143 11.623 -3.556 1.00 58.03 189 PRO A N 1
ATOM 1433 C CA . PRO A 1 189 ? 0.208 13.076 -3.440 1.00 58.03 189 PRO A CA 1
ATOM 1434 C C . PRO A 1 189 ? 0.349 13.549 -1.979 1.00 58.03 189 PRO A C 1
ATOM 1436 O O . PRO A 1 189 ? -0.373 13.053 -1.115 1.00 58.03 189 PRO A O 1
ATOM 1439 N N . PRO A 1 190 ? 1.174 14.577 -1.686 1.00 65.50 190 PRO A N 1
ATOM 1440 C CA . PRO A 1 190 ? 1.447 15.040 -0.314 1.00 65.50 190 PRO A CA 1
ATOM 1441 C C . PRO A 1 190 ? 0.217 15.490 0.493 1.00 65.50 190 PRO A C 1
ATOM 1443 O O . PRO A 1 190 ? 0.310 15.710 1.698 1.00 65.50 190 PRO A O 1
ATOM 1446 N N . VAL A 1 191 ? -0.929 15.663 -0.170 1.00 75.19 191 VAL A N 1
ATOM 1447 C CA . VAL A 1 191 ? -2.152 16.242 0.390 1.00 75.19 191 VAL A CA 1
ATOM 1448 C C . VAL A 1 191 ? -2.763 15.360 1.479 1.00 75.19 191 VAL A C 1
ATOM 1450 O O . VAL A 1 191 ? -3.108 15.883 2.536 1.00 75.19 191 VAL A O 1
ATOM 1453 N N . ASP A 1 192 ? -2.906 14.049 1.262 1.00 80.38 192 ASP A N 1
ATOM 1454 C CA . ASP A 1 192 ? -3.504 13.175 2.284 1.00 80.38 192 ASP A CA 1
ATOM 1455 C C . ASP A 1 192 ? -2.559 12.956 3.464 1.00 80.38 192 ASP A C 1
ATOM 1457 O O . ASP A 1 192 ? -3.009 12.991 4.609 1.00 80.38 192 ASP A O 1
ATOM 1461 N N . LYS A 1 193 ? -1.248 12.850 3.205 1.00 84.56 193 LYS A N 1
ATOM 1462 C CA . LYS A 1 193 ? -0.231 12.814 4.264 1.00 84.56 193 LYS A CA 1
ATOM 1463 C C . LYS A 1 193 ? -0.346 14.030 5.176 1.00 84.56 193 LYS A C 1
ATOM 1465 O O . LYS A 1 193 ? -0.499 13.878 6.385 1.00 84.56 193 LYS A O 1
ATOM 1470 N N . TYR A 1 194 ? -0.342 15.222 4.578 1.00 85.94 194 TYR A N 1
ATOM 1471 C CA . TYR A 1 194 ? -0.439 16.479 5.309 1.00 85.94 194 TYR A CA 1
ATOM 1472 C C . TYR A 1 194 ? -1.719 16.552 6.145 1.00 85.94 194 TYR A C 1
ATOM 1474 O O . TYR A 1 194 ? -1.650 16.869 7.325 1.00 85.94 194 TYR A O 1
ATOM 1482 N N . LYS A 1 195 ? -2.879 16.194 5.577 1.00 87.50 195 LYS A N 1
ATOM 1483 C CA . LYS A 1 195 ? -4.160 16.209 6.307 1.00 87.50 195 LYS A CA 1
ATOM 1484 C C . LYS A 1 195 ? -4.156 15.294 7.532 1.00 87.50 195 LYS A C 1
ATOM 1486 O O . LYS A 1 195 ? -4.747 15.649 8.550 1.00 87.50 195 LYS A O 1
ATOM 1491 N N . ILE A 1 196 ? -3.542 14.113 7.424 1.00 90.56 196 ILE A N 1
ATOM 1492 C CA . ILE A 1 196 ? -3.476 13.136 8.519 1.00 90.56 196 ILE A CA 1
ATOM 1493 C C . ILE A 1 196 ? -2.509 13.615 9.604 1.00 90.56 196 ILE A C 1
ATOM 1495 O O . ILE A 1 196 ? -2.860 13.589 10.782 1.00 90.56 196 ILE A O 1
ATOM 1499 N N . GLU A 1 197 ? -1.320 14.083 9.223 1.00 91.88 197 GLU A N 1
ATOM 1500 C CA . GLU A 1 197 ? -0.338 14.625 10.169 1.00 91.88 197 GLU A CA 1
ATOM 1501 C C . GLU A 1 197 ? -0.862 15.882 10.874 1.00 91.88 197 GLU A C 1
ATOM 1503 O O . GLU A 1 197 ? -0.706 16.013 12.089 1.00 91.88 197 GLU A O 1
ATOM 1508 N N . GLU A 1 198 ? -1.545 16.769 10.144 1.00 93.75 198 GLU A N 1
ATOM 1509 C CA . GLU A 1 198 ? -2.182 17.973 10.680 1.00 93.75 198 GLU A CA 1
ATOM 1510 C C . GLU A 1 198 ? -3.228 17.618 11.744 1.00 93.75 198 GLU A C 1
ATOM 1512 O O . GLU A 1 198 ? -3.125 18.097 12.873 1.00 93.75 198 GLU A O 1
ATOM 1517 N N . ILE A 1 199 ? -4.196 16.740 11.436 1.00 94.06 199 ILE A N 1
ATOM 1518 C CA . ILE A 1 199 ? -5.249 16.394 12.407 1.00 94.06 199 ILE A CA 1
ATOM 1519 C C . ILE A 1 199 ? -4.708 15.594 13.596 1.00 94.06 199 ILE A C 1
ATOM 1521 O O . ILE A 1 199 ? -5.172 15.777 14.722 1.00 94.06 199 ILE A O 1
ATOM 1525 N N . ALA A 1 200 ? -3.724 14.723 13.369 1.00 94.06 200 ALA A N 1
ATOM 1526 C CA . ALA A 1 200 ? -3.084 13.974 14.441 1.00 94.06 200 ALA A CA 1
ATOM 1527 C C . ALA A 1 200 ? -2.326 14.909 15.391 1.00 94.06 200 ALA A C 1
ATOM 1529 O O . ALA A 1 200 ? -2.441 14.770 16.607 1.00 94.06 200 ALA A O 1
ATOM 1530 N N . THR A 1 201 ? -1.625 15.908 14.851 1.00 95.00 201 THR A N 1
ATOM 1531 C CA . THR A 1 201 ? -0.922 16.923 15.645 1.00 95.00 201 THR A CA 1
ATOM 1532 C C . THR A 1 201 ? -1.903 17.829 16.387 1.00 95.00 201 THR A C 1
ATOM 1534 O O . THR A 1 201 ? -1.738 18.045 17.585 1.00 95.00 201 THR A O 1
ATOM 1537 N N . GLU A 1 202 ? -2.955 18.310 15.713 1.00 95.56 202 GLU A N 1
ATOM 1538 C CA . GLU A 1 202 ? -4.004 19.162 16.296 1.00 95.56 202 GLU A CA 1
ATOM 1539 C C . GLU A 1 202 ? -4.667 18.505 17.516 1.00 95.56 202 GLU A C 1
ATOM 1541 O O . GLU A 1 202 ? -4.930 19.171 18.516 1.00 95.56 202 GLU A O 1
ATOM 1546 N N . LEU A 1 203 ? -4.929 17.198 17.443 1.00 95.94 203 LEU A N 1
ATOM 1547 C CA . LEU A 1 203 ? -5.627 16.448 18.490 1.00 95.94 203 LEU A CA 1
ATOM 1548 C C . LEU A 1 203 ? -4.685 15.691 19.443 1.00 95.94 203 LEU A C 1
ATOM 1550 O O . LEU A 1 203 ? -5.165 15.010 20.350 1.00 95.94 203 LEU A O 1
ATOM 1554 N N . GLY A 1 204 ? -3.366 15.786 19.250 1.00 95.88 204 GLY A N 1
ATOM 1555 C CA . GLY A 1 204 ? -2.370 15.066 20.050 1.00 95.88 204 GLY A CA 1
ATOM 1556 C C . GLY A 1 204 ? -2.463 13.538 19.932 1.00 95.88 204 GLY A C 1
ATOM 1557 O O . GLY A 1 204 ? -2.195 12.831 20.903 1.00 95.88 204 GLY A O 1
ATOM 1558 N N . ILE A 1 205 ? -2.875 13.023 18.770 1.00 97.25 205 ILE A N 1
ATOM 1559 C CA . ILE A 1 205 ? -3.067 11.593 18.514 1.00 97.25 205 ILE A CA 1
ATOM 1560 C C . ILE A 1 205 ? -1.764 10.994 17.962 1.00 97.25 205 ILE A C 1
ATOM 1562 O O . ILE A 1 205 ? -1.293 11.432 16.912 1.00 97.25 205 ILE A O 1
ATOM 1566 N N . PRO A 1 206 ? -1.186 9.963 18.601 1.00 96.44 206 PRO A N 1
ATOM 1567 C CA . PRO A 1 206 ? -0.027 9.262 18.058 1.00 96.44 206 PRO A CA 1
ATOM 1568 C C . PRO A 1 206 ? -0.336 8.568 16.723 1.00 96.44 206 PRO A C 1
ATOM 1570 O O . PRO A 1 206 ? -1.382 7.924 16.581 1.00 96.44 206 PRO A O 1
ATOM 1573 N N . LEU A 1 207 ? 0.608 8.671 15.783 1.00 95.50 207 LEU A N 1
ATOM 1574 C CA . LEU A 1 207 ? 0.579 8.017 14.474 1.00 95.50 207 LEU A CA 1
ATOM 1575 C C . LEU A 1 207 ? 1.609 6.892 14.422 1.00 95.50 207 LEU A C 1
ATOM 1577 O O . LEU A 1 207 ? 2.806 7.150 14.545 1.00 95.50 207 LEU A O 1
ATOM 1581 N N . ASP A 1 208 ? 1.140 5.676 14.175 1.00 95.56 208 ASP A N 1
ATOM 1582 C CA . ASP A 1 208 ? 1.984 4.511 13.927 1.00 95.56 208 ASP A CA 1
ATOM 1583 C C . ASP A 1 208 ? 1.848 4.072 12.462 1.00 95.56 208 ASP A C 1
ATOM 1585 O O . ASP A 1 208 ? 0.779 4.193 11.858 1.00 95.56 208 ASP A O 1
ATOM 1589 N N . ALA A 1 209 ? 2.922 3.516 11.911 1.00 94.56 209 ALA A N 1
ATOM 1590 C CA . ALA A 1 209 ? 2.977 2.986 10.556 1.00 94.56 209 ALA A CA 1
ATOM 1591 C C . ALA A 1 209 ? 3.308 1.491 10.570 1.00 94.56 209 ALA A C 1
ATOM 1593 O O . ALA A 1 209 ? 4.222 1.056 11.270 1.00 94.56 209 ALA A O 1
ATOM 1594 N N . VAL A 1 210 ? 2.599 0.719 9.754 1.00 96.94 210 VAL A N 1
ATOM 1595 C CA . VAL A 1 210 ? 2.882 -0.683 9.444 1.00 96.94 210 VAL A CA 1
ATOM 1596 C C . VAL A 1 210 ? 3.079 -0.779 7.940 1.00 96.94 210 VAL A C 1
ATOM 1598 O O . VAL A 1 210 ? 2.150 -0.594 7.160 1.00 96.94 210 VAL A O 1
ATOM 1601 N N . ILE A 1 211 ? 4.312 -1.032 7.533 1.00 95.56 211 ILE A N 1
ATOM 1602 C CA . ILE A 1 211 ? 4.727 -1.041 6.138 1.00 95.56 211 ILE A CA 1
ATOM 1603 C C . ILE A 1 211 ? 4.916 -2.474 5.680 1.00 95.56 211 ILE A C 1
ATOM 1605 O O . ILE A 1 211 ? 5.650 -3.223 6.323 1.00 95.56 211 ILE A O 1
ATOM 1609 N N . VAL A 1 212 ? 4.325 -2.835 4.544 1.00 96.19 212 VAL A N 1
ATOM 1610 C CA . VAL A 1 212 ? 4.643 -4.088 3.854 1.00 96.19 212 VAL A CA 1
ATOM 1611 C C . VAL A 1 212 ? 5.545 -3.795 2.660 1.00 96.19 212 VAL A C 1
ATOM 1613 O O . VAL A 1 212 ? 5.235 -2.959 1.815 1.00 96.19 212 VAL A O 1
ATOM 1616 N N . LYS A 1 213 ? 6.693 -4.469 2.609 1.00 94.12 213 LYS A N 1
ATOM 1617 C CA . LYS A 1 213 ? 7.717 -4.255 1.587 1.00 94.12 213 LYS A CA 1
ATOM 1618 C C . LYS A 1 213 ? 7.364 -4.933 0.270 1.00 94.12 213 LYS A C 1
ATOM 1620 O O . LYS A 1 213 ? 7.125 -6.140 0.234 1.00 94.12 213 LYS A O 1
ATOM 1625 N N . GLU A 1 214 ? 7.422 -4.177 -0.818 1.00 92.25 214 GLU A N 1
ATOM 1626 C CA . GLU A 1 214 ? 7.244 -4.674 -2.183 1.00 92.25 214 GLU A CA 1
ATOM 1627 C C . GLU A 1 214 ? 8.070 -3.875 -3.195 1.00 92.25 214 GLU A C 1
ATOM 1629 O O . GLU A 1 214 ? 8.432 -2.728 -2.961 1.00 92.25 214 GLU A O 1
ATOM 1634 N N . SER A 1 215 ? 8.412 -4.471 -4.328 1.00 89.81 215 SER A N 1
ATOM 1635 C CA . SER A 1 215 ? 9.034 -3.767 -5.453 1.00 89.81 215 SER A CA 1
ATOM 1636 C C . SER A 1 215 ? 8.010 -2.959 -6.250 1.00 89.81 215 SER A C 1
ATOM 1638 O O . SER A 1 215 ? 6.809 -3.214 -6.191 1.00 89.81 215 SER A O 1
ATOM 1640 N N . LEU A 1 216 ? 8.490 -2.038 -7.095 1.00 84.50 216 LEU A N 1
ATOM 1641 C CA . LEU A 1 216 ? 7.623 -1.318 -8.037 1.00 84.50 216 LEU A CA 1
ATOM 1642 C C . LEU A 1 216 ? 6.889 -2.269 -8.998 1.00 84.50 216 LEU A C 1
ATOM 1644 O O . LEU A 1 216 ? 5.777 -1.990 -9.430 1.00 84.50 216 LEU A O 1
ATOM 1648 N N . VAL A 1 217 ? 7.522 -3.383 -9.368 1.00 87.75 217 VAL A N 1
ATOM 1649 C CA . VAL A 1 217 ? 6.893 -4.387 -10.233 1.00 87.75 217 VAL A CA 1
ATOM 1650 C C . VAL A 1 217 ? 5.775 -5.098 -9.476 1.00 87.75 217 VAL A C 1
ATOM 1652 O O . VAL A 1 217 ? 4.682 -5.255 -10.014 1.00 87.75 217 VAL A O 1
ATOM 1655 N N . GLU A 1 218 ? 6.025 -5.504 -8.232 1.00 91.50 218 GLU A N 1
ATOM 1656 C CA . GLU A 1 218 ? 5.029 -6.169 -7.385 1.00 91.50 218 GLU A CA 1
ATOM 1657 C C . GLU A 1 218 ? 3.828 -5.260 -7.095 1.00 91.50 218 GLU A C 1
ATOM 1659 O O . GLU A 1 218 ? 2.699 -5.745 -7.155 1.00 91.50 218 GLU A O 1
ATOM 1664 N N . SER A 1 219 ? 4.044 -3.952 -6.906 1.00 91.06 219 SER A N 1
ATOM 1665 C CA . SER A 1 219 ? 2.967 -3.012 -6.574 1.00 91.06 219 SER A CA 1
ATOM 1666 C C . SER A 1 219 ? 1.916 -2.864 -7.679 1.00 91.06 219 SER A C 1
ATOM 1668 O O . SER A 1 219 ? 0.726 -2.743 -7.390 1.00 91.06 219 SER A O 1
ATOM 1670 N N . ILE A 1 220 ? 2.325 -2.934 -8.953 1.00 89.81 220 ILE A N 1
ATOM 1671 C CA . ILE A 1 220 ? 1.425 -2.745 -10.108 1.00 89.81 220 ILE A CA 1
ATOM 1672 C C . ILE A 1 220 ? 0.974 -4.049 -10.775 1.00 89.81 220 ILE A C 1
ATOM 1674 O O . ILE A 1 220 ? 0.046 -4.036 -11.585 1.00 89.81 220 ILE A O 1
ATOM 1678 N N . THR A 1 221 ? 1.633 -5.172 -10.489 1.00 91.75 221 THR A N 1
ATOM 1679 C CA . THR A 1 221 ? 1.279 -6.484 -11.054 1.00 91.75 221 THR A CA 1
ATOM 1680 C C . THR A 1 221 ? 0.419 -7.288 -10.087 1.00 91.75 221 THR A C 1
ATOM 1682 O O . THR A 1 221 ? 0.149 -6.870 -8.963 1.00 91.75 221 THR A O 1
ATOM 1685 N N . ARG A 1 222 ? -0.069 -8.450 -10.538 1.00 95.25 222 ARG A N 1
ATOM 1686 C CA . ARG A 1 222 ? -0.939 -9.307 -9.731 1.00 95.25 222 ARG A CA 1
ATOM 1687 C C . ARG A 1 222 ? -0.263 -9.679 -8.409 1.00 95.25 222 ARG A C 1
ATOM 1689 O O . ARG A 1 222 ? 0.801 -10.295 -8.403 1.00 95.25 222 ARG A O 1
ATOM 1696 N N . MET A 1 223 ? -0.952 -9.406 -7.303 1.00 96.50 223 MET A N 1
ATOM 1697 C CA . MET A 1 223 ? -0.505 -9.749 -5.959 1.00 96.50 223 MET A CA 1
ATOM 1698 C C . MET A 1 223 ? -0.227 -11.252 -5.872 1.00 96.50 223 MET A C 1
ATOM 1700 O O . MET A 1 223 ? -1.103 -12.076 -6.147 1.00 96.50 223 MET A O 1
ATOM 1704 N N . HIS A 1 224 ? 0.990 -11.615 -5.477 1.00 95.75 224 HIS A N 1
ATOM 1705 C CA . HIS A 1 224 ? 1.385 -13.004 -5.260 1.00 95.75 224 HIS A CA 1
ATOM 1706 C C . HIS A 1 224 ? 1.423 -13.363 -3.775 1.00 95.75 224 HIS A C 1
ATOM 1708 O O . HIS A 1 224 ? 1.390 -12.507 -2.889 1.00 95.75 224 HIS A O 1
ATOM 1714 N N . ARG A 1 225 ? 1.569 -14.661 -3.496 1.00 96.75 225 ARG A N 1
ATOM 1715 C CA . ARG A 1 225 ? 1.427 -15.235 -2.156 1.00 96.75 225 ARG A CA 1
ATOM 1716 C C . ARG A 1 225 ? 2.293 -14.564 -1.086 1.00 96.75 225 ARG A C 1
ATOM 1718 O O . ARG A 1 225 ? 1.776 -14.308 -0.011 1.00 96.75 225 ARG A O 1
ATOM 1725 N N . LYS A 1 226 ? 3.555 -14.213 -1.374 1.00 95.88 226 LYS A N 1
ATOM 1726 C CA . LYS A 1 226 ? 4.415 -13.513 -0.393 1.00 95.88 226 LYS A CA 1
ATOM 1727 C C . LYS A 1 226 ? 3.853 -12.153 0.066 1.00 95.88 226 LYS A C 1
ATOM 1729 O O . LYS A 1 226 ? 3.893 -11.876 1.256 1.00 95.88 226 LYS A O 1
ATOM 1734 N N . ILE A 1 227 ? 3.303 -11.327 -0.836 1.00 97.12 227 ILE A N 1
ATOM 1735 C CA . ILE A 1 227 ? 2.688 -10.038 -0.455 1.00 97.12 227 ILE A CA 1
ATOM 1736 C C . ILE A 1 227 ? 1.410 -10.280 0.355 1.00 97.12 227 ILE A C 1
ATOM 1738 O O . ILE A 1 227 ? 1.205 -9.660 1.394 1.00 97.12 227 ILE A O 1
ATOM 1742 N N . ALA A 1 228 ? 0.590 -11.249 -0.061 1.00 97.50 228 ALA A N 1
ATOM 1743 C CA . ALA A 1 228 ? -0.618 -11.624 0.671 1.00 97.50 228 ALA A CA 1
ATOM 1744 C C . ALA A 1 228 ? -0.322 -12.199 2.074 1.00 97.50 228 ALA A C 1
ATOM 1746 O O . ALA A 1 228 ? -1.059 -11.937 3.023 1.00 97.50 228 ALA A O 1
ATOM 1747 N N . GLU A 1 229 ? 0.756 -12.971 2.229 1.00 97.62 229 GLU A N 1
ATOM 1748 C CA . GLU A 1 229 ? 1.277 -13.408 3.532 1.00 97.62 229 GLU A CA 1
ATOM 1749 C C . GLU A 1 229 ? 1.758 -12.205 4.357 1.00 97.62 229 GLU A C 1
ATOM 1751 O O . GLU A 1 229 ? 1.460 -12.131 5.547 1.00 97.62 229 GLU A O 1
ATOM 1756 N N . GLY A 1 230 ? 2.406 -11.223 3.722 1.00 97.56 230 GLY A N 1
ATOM 1757 C CA . GLY A 1 230 ? 2.750 -9.935 4.330 1.00 97.56 230 GLY A CA 1
ATOM 1758 C C . GLY A 1 230 ? 1.535 -9.201 4.903 1.00 97.56 230 GLY A C 1
ATOM 1759 O O . GLY A 1 230 ? 1.577 -8.784 6.057 1.00 97.56 230 GLY A O 1
ATOM 1760 N N . ALA A 1 231 ? 0.417 -9.136 4.170 1.00 97.81 231 ALA A N 1
ATOM 1761 C CA . ALA A 1 231 ? -0.838 -8.570 4.680 1.00 97.81 231 ALA A CA 1
ATOM 1762 C C . ALA A 1 231 ? -1.350 -9.311 5.929 1.00 97.81 231 ALA A C 1
ATOM 1764 O O . ALA A 1 231 ? -1.752 -8.693 6.911 1.00 97.81 231 ALA A O 1
ATOM 1765 N N . ARG A 1 232 ? -1.301 -10.650 5.935 1.00 97.50 232 ARG A N 1
ATOM 1766 C CA . ARG A 1 232 ? -1.709 -11.451 7.106 1.00 97.50 232 ARG A CA 1
ATOM 1767 C C . ARG A 1 232 ? -0.802 -11.198 8.308 1.00 97.50 232 ARG A C 1
ATOM 1769 O O . ARG A 1 232 ? -1.295 -11.026 9.416 1.00 97.50 232 ARG A O 1
ATOM 1776 N N . ASN A 1 233 ? 0.506 -11.120 8.086 1.00 98.06 233 ASN A N 1
ATOM 1777 C CA . ASN A 1 233 ? 1.465 -10.781 9.134 1.00 98.06 233 ASN A CA 1
ATOM 1778 C C . ASN A 1 233 ? 1.244 -9.351 9.654 1.00 98.06 233 ASN A C 1
ATOM 1780 O O . ASN A 1 233 ? 1.351 -9.114 10.855 1.00 98.06 233 ASN A O 1
ATOM 1784 N N . ALA A 1 234 ? 0.876 -8.411 8.779 1.00 98.12 234 ALA A N 1
ATOM 1785 C CA . ALA A 1 234 ? 0.545 -7.044 9.160 1.00 98.12 234 ALA A CA 1
ATOM 1786 C C . ALA A 1 234 ? -0.699 -6.978 10.062 1.00 98.12 234 ALA A C 1
ATOM 1788 O O . ALA A 1 234 ? -0.702 -6.189 11.004 1.00 98.12 234 ALA A O 1
ATOM 1789 N N . VAL A 1 235 ? -1.709 -7.842 9.869 1.00 98.25 235 VAL A N 1
ATOM 1790 C CA . VAL A 1 235 ? -2.843 -7.962 10.813 1.00 98.25 235 VAL A CA 1
ATOM 1791 C C . VAL A 1 235 ? -2.349 -8.289 12.224 1.00 98.25 235 VAL A C 1
ATOM 1793 O O . VAL A 1 235 ? -2.767 -7.644 13.185 1.00 98.25 235 VAL A O 1
ATOM 1796 N N . GLU A 1 236 ? -1.440 -9.254 12.359 1.00 98.06 236 GLU A N 1
ATOM 1797 C CA . GLU A 1 236 ? -0.896 -9.657 13.662 1.00 98.06 236 GLU A CA 1
ATOM 1798 C C . GLU A 1 236 ? -0.048 -8.552 14.301 1.00 98.06 236 GLU A C 1
ATOM 1800 O O . GLU A 1 236 ? -0.172 -8.276 15.496 1.00 98.06 236 GLU A O 1
ATOM 1805 N N . VAL A 1 237 ? 0.754 -7.851 13.495 1.00 97.94 237 VAL A N 1
ATOM 1806 C CA . VAL A 1 237 ? 1.519 -6.677 13.935 1.00 97.94 237 VAL A CA 1
ATOM 1807 C C . VAL A 1 237 ? 0.593 -5.569 14.445 1.00 97.94 237 VAL A C 1
ATOM 1809 O O . VAL A 1 237 ? 0.820 -5.029 15.526 1.00 97.94 237 VAL A O 1
ATOM 1812 N N . VAL A 1 238 ? -0.488 -5.267 13.721 1.00 98.19 238 VAL A N 1
ATOM 1813 C CA . VAL A 1 238 ? -1.480 -4.262 14.129 1.00 98.19 238 VAL A CA 1
ATOM 1814 C C . VAL A 1 238 ? -2.173 -4.673 15.427 1.00 98.19 238 VAL A C 1
ATOM 1816 O O . VAL A 1 238 ? -2.288 -3.856 16.340 1.00 98.19 238 VAL A O 1
ATOM 1819 N N . ARG A 1 239 ? -2.595 -5.937 15.555 1.00 97.94 239 ARG A N 1
ATOM 1820 C CA . ARG A 1 239 ? -3.200 -6.466 16.790 1.00 97.94 239 ARG A CA 1
ATOM 1821 C C . ARG A 1 239 ? -2.264 -6.308 17.985 1.00 97.94 239 ARG A C 1
ATOM 1823 O O . ARG A 1 239 ? -2.691 -5.803 19.023 1.00 97.94 239 ARG A O 1
ATOM 1830 N N . ARG A 1 240 ? -0.988 -6.672 17.825 1.00 97.69 240 ARG A N 1
ATOM 1831 C CA . ARG A 1 240 ? 0.044 -6.488 18.854 1.00 97.69 240 ARG A CA 1
ATOM 1832 C C . ARG A 1 240 ? 0.215 -5.013 19.223 1.00 97.69 240 ARG A C 1
ATOM 1834 O O . ARG A 1 240 ? 0.132 -4.675 20.400 1.00 97.69 240 ARG A O 1
ATOM 1841 N N . ALA A 1 241 ? 0.372 -4.132 18.234 1.00 96.81 241 ALA A N 1
ATOM 1842 C CA . ALA A 1 241 ? 0.532 -2.697 18.460 1.00 96.81 241 ALA A CA 1
ATOM 1843 C C . ALA A 1 241 ? -0.663 -2.088 19.215 1.00 96.81 241 ALA A C 1
ATOM 1845 O O . ALA A 1 241 ? -0.476 -1.281 20.126 1.00 96.81 241 ALA A O 1
ATOM 1846 N N . ILE A 1 242 ? -1.891 -2.507 18.891 1.00 97.56 242 ILE A N 1
ATOM 1847 C CA . ILE A 1 242 ? -3.100 -2.089 19.611 1.00 97.56 242 ILE A CA 1
ATOM 1848 C C . ILE A 1 242 ? -3.031 -2.532 21.077 1.00 97.56 242 ILE A C 1
ATOM 1850 O O . ILE A 1 242 ? -3.269 -1.716 21.968 1.00 97.56 242 ILE A O 1
ATOM 1854 N N . LEU A 1 243 ? -2.695 -3.795 21.347 1.00 97.50 243 LEU A N 1
ATOM 1855 C CA . LEU A 1 243 ? -2.625 -4.325 22.711 1.00 97.50 243 LEU A CA 1
ATOM 1856 C C . LEU A 1 243 ? -1.567 -3.625 23.568 1.00 97.50 243 LEU A C 1
ATOM 1858 O O . LEU A 1 243 ? -1.840 -3.299 24.721 1.00 97.50 243 LEU A O 1
ATOM 1862 N N . GLU A 1 244 ? -0.390 -3.369 23.002 1.00 96.62 244 GLU A N 1
ATOM 1863 C CA . GLU A 1 244 ? 0.746 -2.771 23.711 1.00 96.62 244 GLU A CA 1
ATOM 1864 C C . GLU A 1 244 ? 0.579 -1.265 23.954 1.00 96.62 244 GLU A C 1
ATOM 1866 O O . GLU A 1 244 ? 1.077 -0.738 24.949 1.00 96.62 244 GLU A O 1
ATOM 1871 N N . ARG A 1 245 ? -0.105 -0.552 23.049 1.00 95.69 245 ARG A N 1
ATOM 1872 C CA . ARG A 1 245 ? -0.091 0.924 23.009 1.00 95.69 245 ARG A CA 1
ATOM 1873 C C . ARG A 1 245 ? -1.431 1.576 23.342 1.00 95.69 245 ARG A C 1
ATOM 1875 O O . ARG A 1 245 ? -1.532 2.803 23.295 1.00 95.69 245 ARG A O 1
ATOM 1882 N N . THR A 1 246 ? -2.457 0.786 23.665 1.00 97.38 246 THR A N 1
ATOM 1883 C CA . THR A 1 246 ? -3.812 1.271 23.991 1.00 97.38 246 THR A CA 1
ATOM 1884 C C . THR A 1 246 ? -4.451 0.464 25.121 1.00 97.38 246 THR A C 1
ATOM 1886 O O . THR A 1 246 ? -4.009 -0.640 25.449 1.00 97.38 246 THR A O 1
ATOM 1889 N N . LYS A 1 247 ? -5.522 0.990 25.717 1.00 96.75 247 LYS A N 1
ATOM 1890 C CA . LYS A 1 247 ? -6.248 0.399 26.849 1.00 96.75 247 LYS A CA 1
ATOM 1891 C C . LYS A 1 247 ? -7.676 0.005 26.444 1.00 96.75 247 LYS A C 1
ATOM 1893 O O . LYS A 1 247 ? -8.236 0.614 25.536 1.00 96.75 247 LYS A O 1
ATOM 1898 N N . PRO A 1 248 ? -8.305 -0.976 27.116 1.00 96.81 248 PRO A N 1
ATOM 1899 C CA . PRO A 1 248 ? -9.732 -1.242 26.939 1.00 96.81 248 PRO A CA 1
ATOM 1900 C C . PRO A 1 248 ? -10.572 0.038 27.076 1.00 96.81 248 PRO A C 1
ATOM 1902 O O . PRO A 1 248 ? -10.301 0.876 27.936 1.00 96.81 248 PRO A O 1
ATOM 1905 N N . GLY A 1 249 ? -11.571 0.194 26.209 1.00 96.00 249 GLY A N 1
ATOM 1906 C CA . GLY A 1 249 ? -12.375 1.410 26.063 1.00 96.00 249 GLY A CA 1
ATOM 1907 C C . GLY A 1 249 ? -11.813 2.440 25.075 1.00 96.00 249 GLY A C 1
ATOM 1908 O O . GLY A 1 249 ? -12.554 3.332 24.658 1.00 96.00 249 GLY A O 1
ATOM 1909 N N . ASP A 1 250 ? -10.550 2.317 24.650 1.00 97.94 250 ASP A N 1
ATOM 1910 C CA . ASP A 1 250 ? -9.983 3.201 23.631 1.00 97.94 250 ASP A CA 1
ATOM 1911 C C . ASP A 1 250 ? -10.626 2.981 22.257 1.00 97.94 250 ASP A C 1
ATOM 1913 O O . ASP A 1 250 ? -11.019 1.870 21.883 1.00 97.94 250 ASP A O 1
ATOM 1917 N N . THR A 1 251 ? -10.690 4.065 21.480 1.00 98.44 251 THR A N 1
ATOM 1918 C CA . THR A 1 251 ? -11.027 4.015 20.055 1.00 98.44 251 THR A CA 1
ATOM 1919 C C . THR A 1 251 ? -9.762 4.202 19.226 1.00 98.44 251 THR A C 1
ATOM 1921 O O . THR A 1 251 ? -9.050 5.192 19.396 1.00 98.44 251 THR A O 1
ATOM 1924 N N . VAL A 1 252 ? -9.495 3.275 18.311 1.00 98.44 252 VAL A N 1
ATOM 1925 C CA . VAL A 1 252 ? -8.309 3.273 17.446 1.00 98.44 252 VAL A CA 1
ATOM 1926 C C . VAL A 1 252 ? -8.752 3.339 15.994 1.00 98.44 252 VAL A C 1
ATOM 1928 O O . VAL A 1 252 ? -9.638 2.593 15.580 1.00 98.44 252 VAL A O 1
ATOM 1931 N N . ILE A 1 253 ? -8.140 4.220 15.210 1.00 98.44 253 ILE A N 1
ATOM 1932 C CA . ILE A 1 253 ? -8.300 4.198 13.754 1.00 98.44 253 ILE A CA 1
ATOM 1933 C C . ILE A 1 253 ? -7.233 3.277 13.172 1.00 98.44 253 ILE A C 1
ATOM 1935 O O . ILE A 1 253 ? -6.055 3.439 13.479 1.00 98.44 253 ILE A O 1
ATOM 1939 N N . VAL A 1 254 ? -7.641 2.355 12.303 1.00 98.31 254 VAL A N 1
ATOM 1940 C CA . VAL A 1 254 ? -6.722 1.532 11.511 1.00 98.31 254 VAL A CA 1
ATOM 1941 C C . VAL A 1 254 ? -7.012 1.776 10.037 1.00 98.31 254 VAL A C 1
ATOM 1943 O O . VAL A 1 254 ? -8.094 1.440 9.568 1.00 98.31 254 VAL A O 1
ATOM 1946 N N . ALA A 1 255 ? -6.080 2.373 9.302 1.00 97.50 255 ALA A N 1
ATOM 1947 C CA . ALA A 1 255 ? -6.288 2.759 7.910 1.00 97.50 255 ALA A CA 1
ATOM 1948 C C . ALA A 1 255 ? -5.412 1.930 6.967 1.00 97.50 255 ALA A C 1
ATOM 1950 O O . ALA A 1 255 ? -4.194 2.058 6.997 1.00 97.50 255 ALA A O 1
ATOM 1951 N N . GLY A 1 256 ? -6.038 1.104 6.126 1.00 96.88 256 GLY A N 1
ATOM 1952 C CA . GLY A 1 256 ? -5.386 0.416 5.014 1.00 96.88 256 GLY A CA 1
ATOM 1953 C C . GLY A 1 256 ? -5.346 1.310 3.780 1.00 96.88 256 GLY A C 1
ATOM 1954 O O . GLY A 1 256 ? -6.394 1.621 3.208 1.00 96.88 256 GLY A O 1
ATOM 1955 N N . ILE A 1 257 ? -4.145 1.719 3.391 1.00 93.94 257 ILE A N 1
ATOM 1956 C CA . ILE A 1 257 ? -3.859 2.642 2.293 1.00 93.94 257 ILE A CA 1
ATOM 1957 C C . ILE A 1 257 ? -3.371 1.860 1.076 1.00 93.94 257 ILE A C 1
ATOM 1959 O O . ILE A 1 257 ? -2.610 0.907 1.227 1.00 93.94 257 ILE A O 1
ATOM 1963 N N . GLY A 1 258 ? -3.857 2.246 -0.103 1.00 91.56 258 GLY A N 1
ATOM 1964 C CA . GLY A 1 258 ? -3.501 1.626 -1.376 1.00 91.56 258 GLY A CA 1
ATOM 1965 C C . GLY A 1 258 ? -4.711 1.345 -2.264 1.00 91.56 258 GLY A C 1
ATOM 1966 O O . GLY A 1 258 ? -5.861 1.636 -1.908 1.00 91.56 258 GLY A O 1
ATOM 1967 N N . ASN A 1 259 ? -4.451 0.785 -3.440 1.00 93.31 259 ASN A N 1
ATOM 1968 C CA . ASN A 1 259 ? -5.463 0.491 -4.443 1.00 93.31 259 ASN A CA 1
ATOM 1969 C C . ASN A 1 259 ? -6.340 -0.722 -4.078 1.00 93.31 259 ASN A C 1
ATOM 1971 O O . ASN A 1 259 ? -5.870 -1.753 -3.610 1.00 93.31 259 ASN A O 1
ATOM 1975 N N . THR A 1 260 ? -7.643 -0.627 -4.329 1.00 95.44 260 THR A N 1
ATOM 1976 C CA . THR A 1 260 ? -8.628 -1.657 -3.949 1.00 95.44 260 THR A CA 1
ATOM 1977 C C . THR A 1 260 ? -9.079 -2.585 -5.069 1.00 95.44 260 THR A C 1
ATOM 1979 O O . THR A 1 260 ? -10.002 -3.379 -4.861 1.00 95.44 260 THR A O 1
ATOM 1982 N N . ILE A 1 261 ? -8.420 -2.543 -6.230 1.00 95.62 261 ILE A N 1
ATOM 1983 C CA . ILE A 1 261 ? -8.718 -3.457 -7.330 1.00 95.62 261 ILE A CA 1
ATOM 1984 C C . ILE A 1 261 ? -8.630 -4.914 -6.869 1.00 95.62 261 ILE A C 1
ATOM 1986 O O . ILE A 1 261 ? -7.700 -5.315 -6.176 1.00 95.62 261 ILE A O 1
ATOM 1990 N N . GLY A 1 262 ? -9.640 -5.705 -7.208 1.00 95.56 262 GLY A N 1
ATOM 1991 C CA . GLY A 1 262 ? -9.794 -7.090 -6.791 1.00 95.56 262 GLY A CA 1
ATOM 1992 C C . GLY A 1 262 ? -9.991 -7.312 -5.290 1.00 95.56 262 GLY A C 1
ATOM 1993 O O . GLY A 1 262 ? -9.990 -8.468 -4.887 1.00 95.56 262 GLY A O 1
ATOM 1994 N N . ILE A 1 263 ? -10.143 -6.273 -4.455 1.00 97.25 263 ILE A N 1
ATOM 1995 C CA . ILE A 1 263 ? -10.251 -6.393 -2.989 1.00 97.25 263 ILE A CA 1
ATOM 1996 C C . ILE A 1 263 ? -11.545 -5.739 -2.495 1.00 97.25 263 ILE A C 1
ATOM 1998 O O . ILE A 1 263 ? -11.633 -4.518 -2.314 1.00 97.25 263 ILE A O 1
ATOM 2002 N N . GLY A 1 264 ? -12.557 -6.564 -2.230 1.00 94.94 264 GLY A N 1
ATOM 2003 C CA . GLY A 1 264 ? -13.837 -6.103 -1.697 1.00 94.94 264 GLY A CA 1
ATOM 2004 C C . GLY A 1 264 ? -13.805 -5.736 -0.212 1.00 94.94 264 GLY A C 1
ATOM 2005 O O . GLY A 1 264 ? -12.757 -5.653 0.433 1.00 94.94 264 GLY A O 1
ATOM 2006 N N . GLN A 1 265 ? -14.983 -5.442 0.323 1.00 91.94 265 GLN A N 1
ATOM 2007 C CA . GLN A 1 265 ? -15.194 -5.061 1.718 1.00 91.94 265 GLN A CA 1
ATOM 2008 C C . GLN A 1 265 ? -15.665 -6.255 2.545 1.00 91.94 265 GLN A C 1
ATOM 2010 O O . GLN A 1 265 ? -15.293 -6.377 3.713 1.00 91.94 265 GLN A O 1
ATOM 2015 N N . ARG A 1 266 ? -16.502 -7.105 1.944 1.00 91.94 266 ARG A N 1
ATOM 2016 C CA . ARG A 1 266 ? -17.161 -8.214 2.629 1.00 91.94 266 ARG A CA 1
ATOM 2017 C C . ARG A 1 266 ? -16.270 -9.456 2.673 1.00 91.94 266 ARG A C 1
ATOM 2019 O O . ARG A 1 266 ? -15.472 -9.644 1.755 1.00 91.94 266 ARG A O 1
ATOM 2026 N N . PRO A 1 267 ? -16.384 -10.326 3.693 1.00 92.06 267 PRO A N 1
ATOM 2027 C CA . PRO A 1 267 ? -15.529 -11.506 3.837 1.00 92.06 267 PRO A CA 1
ATOM 2028 C C . PRO A 1 267 ? -15.547 -12.474 2.643 1.00 92.06 267 PRO A C 1
ATOM 2030 O O . PRO A 1 267 ? -14.564 -13.178 2.404 1.00 92.06 267 PRO A O 1
ATOM 2033 N N . ASP A 1 268 ? -16.648 -12.534 1.894 1.00 92.25 268 ASP A N 1
ATOM 2034 C CA . ASP A 1 268 ? -16.787 -13.319 0.664 1.00 92.25 268 ASP A CA 1
ATOM 2035 C C . ASP A 1 268 ? -16.103 -12.669 -0.550 1.00 92.25 268 ASP A C 1
ATOM 2037 O O . ASP A 1 268 ? -15.678 -13.379 -1.460 1.00 92.25 268 ASP A O 1
ATOM 2041 N N . GLU A 1 269 ? -15.918 -11.349 -0.529 1.00 92.44 269 GLU A N 1
ATOM 2042 C CA . GLU A 1 269 ? -15.251 -10.565 -1.576 1.00 92.44 269 GLU A CA 1
ATOM 2043 C C . GLU A 1 269 ? -13.740 -10.382 -1.326 1.00 92.44 269 GLU A C 1
ATOM 2045 O O . GLU A 1 269 ? -13.036 -9.812 -2.164 1.00 92.44 269 GLU A O 1
ATOM 2050 N N . ILE A 1 270 ? -13.220 -10.844 -0.181 1.00 94.50 270 ILE A N 1
ATOM 2051 C CA . ILE A 1 270 ? -11.782 -10.831 0.118 1.00 94.50 270 ILE A CA 1
ATOM 2052 C C . ILE A 1 270 ? -11.096 -11.984 -0.637 1.00 94.50 270 ILE A C 1
ATOM 2054 O O . ILE A 1 270 ? -11.442 -13.151 -0.418 1.00 94.50 270 ILE A O 1
ATOM 2058 N N . PRO A 1 271 ? -10.075 -11.712 -1.474 1.00 93.81 271 PRO A N 1
ATOM 2059 C CA . PRO A 1 271 ? -9.344 -12.759 -2.180 1.00 93.81 271 PRO A CA 1
ATOM 2060 C C . PRO A 1 271 ? -8.658 -13.739 -1.225 1.00 93.81 271 PRO A C 1
ATOM 2062 O O . PRO A 1 271 ? -7.947 -13.348 -0.298 1.00 93.81 271 PRO A O 1
ATOM 2065 N N . LYS A 1 272 ? -8.839 -15.037 -1.485 1.00 91.56 272 LYS A N 1
ATOM 2066 C CA . LYS A 1 272 ? -8.266 -16.122 -0.666 1.00 91.56 272 LYS A CA 1
ATOM 2067 C C . LYS A 1 272 ? -7.074 -16.800 -1.330 1.00 91.56 272 LYS A C 1
ATOM 2069 O O . LYS A 1 272 ? -6.194 -17.307 -0.635 1.00 91.56 272 LYS A O 1
ATOM 2074 N N . GLU A 1 273 ? -7.040 -16.786 -2.658 1.00 91.75 273 GLU A N 1
ATOM 2075 C CA . GLU A 1 273 ? -6.045 -17.478 -3.465 1.00 91.75 273 GLU A CA 1
ATOM 2076 C C . GLU A 1 273 ? -5.153 -16.489 -4.205 1.00 91.75 273 GLU A C 1
ATOM 2078 O O . GLU A 1 273 ? -5.620 -15.610 -4.932 1.00 91.75 273 GLU A O 1
ATOM 2083 N N . PHE A 1 274 ? -3.846 -16.681 -4.049 1.00 95.88 274 PHE A N 1
ATOM 2084 C CA . PHE A 1 274 ? -2.825 -15.858 -4.677 1.00 95.88 274 PHE A CA 1
ATOM 2085 C C . PHE A 1 274 ? -1.821 -16.763 -5.394 1.00 95.88 274 PHE A C 1
ATOM 2087 O O . PHE A 1 274 ? -1.437 -17.801 -4.844 1.00 95.88 274 PHE A O 1
ATOM 2094 N N . PRO A 1 275 ? -1.382 -16.398 -6.611 1.00 94.44 275 PRO A N 1
ATOM 2095 C CA . PRO A 1 275 ? -0.384 -17.168 -7.338 1.00 94.44 275 PRO A CA 1
ATOM 2096 C C . PRO A 1 275 ? 0.945 -17.223 -6.566 1.00 94.44 275 PRO A C 1
ATOM 2098 O O . PRO A 1 275 ? 1.223 -16.346 -5.739 1.00 94.44 275 PRO A O 1
ATOM 2101 N N . PRO A 1 276 ? 1.800 -18.227 -6.831 1.00 93.12 276 PRO A N 1
ATOM 2102 C CA . PRO A 1 276 ? 3.167 -18.202 -6.329 1.00 93.12 276 PRO A CA 1
ATOM 2103 C C . PRO A 1 276 ? 3.903 -16.955 -6.851 1.00 93.12 276 PRO A C 1
ATOM 2105 O O . PRO A 1 276 ? 3.541 -16.433 -7.910 1.00 93.12 276 PRO A O 1
ATOM 2108 N N . PRO A 1 277 ? 4.933 -16.470 -6.132 1.00 87.06 277 PRO A N 1
ATOM 2109 C CA . PRO A 1 277 ? 5.772 -15.394 -6.645 1.00 87.06 277 PRO A CA 1
ATOM 2110 C C . PRO A 1 277 ? 6.366 -15.797 -8.004 1.00 87.06 277 PRO A C 1
ATOM 2112 O O . PRO A 1 277 ? 6.698 -16.975 -8.192 1.00 87.06 277 PRO A O 1
ATOM 2115 N N . PRO A 1 278 ? 6.494 -14.855 -8.954 1.00 79.31 278 PRO A N 1
ATOM 2116 C CA . PRO A 1 278 ? 7.080 -15.148 -10.253 1.00 79.31 278 PRO A CA 1
ATOM 2117 C C . PRO A 1 278 ? 8.498 -15.704 -10.084 1.00 79.31 278 PRO A C 1
ATOM 2119 O O . PRO A 1 278 ? 9.230 -15.332 -9.164 1.00 79.31 278 PRO A O 1
ATOM 2122 N N . ALA A 1 279 ? 8.888 -16.626 -10.968 1.00 73.75 279 ALA A N 1
ATOM 2123 C CA . ALA A 1 279 ? 10.233 -17.187 -10.937 1.00 73.75 279 ALA A CA 1
ATOM 2124 C C . ALA A 1 279 ? 11.272 -16.060 -11.097 1.00 73.75 279 ALA A C 1
ATOM 2126 O O . ALA A 1 279 ? 11.094 -15.218 -11.987 1.00 73.75 279 ALA A O 1
ATOM 2127 N N . PRO A 1 280 ? 12.362 -16.049 -10.303 1.00 65.38 280 PRO A N 1
ATOM 2128 C CA . PRO A 1 280 ? 13.399 -15.036 -10.431 1.00 65.38 280 PRO A CA 1
ATOM 2129 C C . PRO A 1 280 ? 13.959 -15.072 -11.851 1.00 65.38 280 PRO A C 1
ATOM 2131 O O . PRO A 1 280 ? 14.559 -16.065 -12.277 1.00 65.38 280 PRO A O 1
ATOM 2134 N N . ARG A 1 281 ? 13.751 -14.004 -12.623 1.00 67.06 281 ARG A N 1
ATOM 2135 C CA . ARG A 1 281 ? 14.411 -13.879 -13.923 1.00 67.06 281 ARG A CA 1
ATOM 2136 C C . ARG A 1 281 ? 15.855 -13.470 -13.674 1.00 67.06 281 ARG A C 1
ATOM 2138 O O . ARG A 1 281 ? 16.132 -12.567 -12.890 1.00 67.06 281 ARG A O 1
ATOM 2145 N N . LYS A 1 282 ? 16.793 -14.128 -14.356 1.00 59.22 282 LYS A N 1
ATOM 2146 C CA . LYS A 1 282 ? 18.218 -13.794 -14.258 1.00 59.22 282 LYS A CA 1
ATOM 2147 C C . LYS A 1 282 ? 18.422 -12.326 -14.667 1.00 59.22 282 LYS A C 1
ATOM 2149 O O . LYS A 1 282 ? 18.163 -11.980 -15.817 1.00 59.22 282 LYS A O 1
ATOM 2154 N N . GLY A 1 283 ? 18.865 -11.490 -13.727 1.00 61.94 283 GLY A N 1
ATOM 2155 C CA . GLY A 1 283 ? 19.047 -10.048 -13.934 1.00 61.94 283 GLY A CA 1
ATOM 2156 C C . GLY A 1 283 ? 17.772 -9.202 -13.823 1.00 61.94 283 GLY A C 1
ATOM 2157 O O . GLY A 1 283 ? 17.778 -8.075 -14.312 1.00 61.94 283 GLY A O 1
ATOM 2158 N N . ALA A 1 284 ? 16.690 -9.726 -13.232 1.00 67.00 284 ALA A N 1
ATOM 2159 C CA . ALA A 1 284 ? 15.540 -8.909 -12.850 1.00 67.00 284 ALA A CA 1
ATOM 2160 C C . ALA A 1 284 ? 15.955 -7.852 -11.825 1.00 67.00 284 ALA A C 1
ATOM 2162 O O . ALA A 1 284 ? 16.748 -8.129 -10.925 1.00 67.00 284 ALA A O 1
ATOM 2163 N N . ILE A 1 285 ? 15.413 -6.653 -11.992 1.00 71.19 285 ILE A N 1
ATOM 2164 C CA . ILE A 1 285 ? 15.646 -5.520 -11.107 1.00 71.19 285 ILE A CA 1
ATOM 2165 C C . ILE A 1 285 ? 14.389 -5.357 -10.264 1.00 71.19 285 ILE A C 1
ATOM 2167 O O . ILE A 1 285 ? 13.295 -5.243 -10.814 1.00 71.19 285 ILE A O 1
ATOM 2171 N N . GLU A 1 286 ? 14.554 -5.356 -8.946 1.00 67.19 286 GLU A N 1
ATOM 2172 C CA . GLU A 1 286 ? 13.448 -5.222 -7.992 1.00 67.19 286 GLU A CA 1
ATOM 2173 C C . GLU A 1 286 ? 13.405 -3.816 -7.367 1.00 67.19 286 GLU A C 1
ATOM 2175 O O . GLU A 1 286 ? 12.442 -3.467 -6.685 1.00 67.19 286 GLU A O 1
ATOM 2180 N N . SER A 1 287 ? 14.419 -2.991 -7.633 1.00 60.97 287 SER A N 1
ATOM 2181 C CA . SER A 1 287 ? 14.557 -1.648 -7.092 1.00 60.97 287 SER A CA 1
ATOM 2182 C C . SER A 1 287 ? 13.469 -0.726 -7.599 1.00 60.97 287 SER A C 1
ATOM 2184 O O . SER A 1 287 ? 13.239 -0.613 -8.802 1.00 60.97 287 SER A O 1
ATOM 2186 N N . ALA A 1 288 ? 12.887 0.031 -6.675 1.00 55.38 288 ALA A N 1
ATOM 2187 C CA . ALA A 1 288 ? 12.129 1.231 -7.010 1.00 55.38 288 ALA A CA 1
ATOM 2188 C C . ALA A 1 288 ? 13.030 2.471 -7.180 1.00 55.38 288 ALA A C 1
ATOM 2190 O O . ALA A 1 288 ? 12.570 3.505 -7.664 1.00 55.38 288 ALA A O 1
ATOM 2191 N N . ALA A 1 289 ? 14.308 2.388 -6.790 1.00 52.81 289 ALA A N 1
ATOM 2192 C CA . ALA A 1 289 ? 15.268 3.471 -6.939 1.00 52.81 289 ALA A CA 1
ATOM 2193 C C . ALA A 1 289 ? 15.913 3.400 -8.329 1.00 52.81 289 ALA A C 1
ATOM 2195 O O . ALA A 1 289 ? 16.761 2.549 -8.605 1.00 52.81 289 ALA A O 1
ATOM 2196 N N . LEU A 1 290 ? 15.525 4.310 -9.228 1.00 54.31 290 LEU A N 1
ATOM 2197 C CA . LEU A 1 290 ? 16.320 4.530 -10.432 1.00 54.31 290 LEU A CA 1
ATOM 2198 C C . LEU A 1 290 ? 17.691 5.078 -9.998 1.00 54.31 290 LEU A C 1
ATOM 2200 O O . LEU A 1 290 ? 17.719 6.024 -9.214 1.00 54.31 290 LEU A O 1
ATOM 2204 N N . PRO A 1 291 ? 18.822 4.570 -10.521 1.00 48.66 291 PRO A N 1
ATOM 2205 C CA . PRO A 1 291 ? 20.164 4.969 -10.073 1.00 48.66 291 PRO A CA 1
ATOM 2206 C C . PRO A 1 291 ? 20.507 6.464 -10.221 1.00 48.66 291 PRO A C 1
ATOM 2208 O O . PRO A 1 291 ? 21.611 6.869 -9.876 1.00 48.66 291 PRO A O 1
ATOM 2211 N N . ILE A 1 292 ? 19.622 7.266 -10.824 1.00 45.91 292 ILE A N 1
ATOM 2212 C CA . ILE A 1 292 ? 19.866 8.666 -11.194 1.00 45.91 292 ILE A CA 1
ATOM 2213 C C . ILE A 1 292 ? 18.593 9.526 -11.001 1.00 45.91 292 ILE A C 1
ATOM 2215 O O . ILE A 1 292 ? 18.390 10.499 -11.728 1.00 45.91 292 ILE A O 1
ATOM 2219 N N . GLY A 1 293 ? 17.698 9.123 -10.088 1.00 38.47 293 GLY A N 1
ATOM 2220 C CA . GLY A 1 293 ? 16.456 9.834 -9.750 1.00 38.47 293 GLY A CA 1
ATOM 2221 C C . GLY A 1 293 ? 16.585 10.695 -8.506 1.00 38.47 293 GLY A C 1
ATOM 2222 O O . GLY A 1 293 ? 17.181 10.196 -7.529 1.00 38.47 293 GLY A O 1
#

pLDDT: mean 85.95, std 19.19, range [20.8, 98.44]